Protein AF-0000000066157766 (afdb_homodimer)

Solvent-accessible surface area (backbone atoms only — not comparable to full-atom values): 12481 Å² total; per-residue (Å²): 129,54,56,47,55,48,34,45,57,60,27,49,34,56,79,65,80,84,54,98,41,53,39,57,38,30,39,50,52,38,50,75,52,57,39,38,61,85,48,36,54,54,66,49,54,31,35,52,48,48,70,70,63,59,33,31,25,51,47,87,40,21,43,84,71,57,89,52,26,21,31,34,72,56,67,40,48,35,41,35,28,33,52,51,75,74,66,47,52,69,79,60,50,30,36,56,48,77,48,74,36,24,40,32,31,30,36,45,96,56,32,49,47,40,83,72,45,76,94,129,54,56,47,55,47,32,44,57,62,28,49,35,58,81,66,79,84,54,97,42,53,40,58,38,30,39,50,51,38,50,78,50,56,39,39,62,86,47,38,55,55,66,48,56,30,34,52,48,50,70,68,62,59,32,31,24,51,46,87,41,21,43,82,71,54,89,52,26,20,31,33,72,54,66,40,49,34,40,33,28,34,52,52,76,75,67,47,50,70,79,57,52,29,35,57,47,75,46,74,37,23,39,31,30,30,37,45,93,55,32,48,47,41,82,71,44,76,94

Foldseek 3Di:
DDLLVLCCLQAEAECNDDDPAQFRSLLVSCVVSPQQPPWHDFKGKHWHDDQVQVLCQLPPQWDDDDDQKTKGPAWTWMWMWGFPDDDGHPPTGIGIDIDTFIFIFGDDPSGTRGTDGTD/DDLLVLCCLQAEAECNDDDPAQFRSLLVSCVVSPQLPPWHDFKGKHWHDDQVQVLCQLPPQWDDDDDQKTKGPAWTWMKMWGFPDDGGHPPTGIGIDIDTFIFIFGDDPSGTRGTDGTD

Nearest PDB structures (foldseek):
  2zpo-assembly1_A  TM=9.872E-01  e=5.043E-23  Chelonia mydas
  3zbv-assembly1_A-2  TM=9.388E-01  e=1.959E-15  Mus musculus
  4qfi-assembly1_A  TM=9.403E-01  e=3.211E-15  Rattus norvegicus
  2bwk-assembly1_A  TM=9.562E-01  e=5.262E-15  Mus musculus
  3zbw-assembly1_A  TM=9.450E-01  e=7.165E-15  Mus musculus

Radius of gyration: 17.25 Å; Cα contacts (8 Å, |Δi|>4): 506; chains: 2; bounding box: 32×48×42 Å

pLDDT: mean 95.76, std 5.31, range [70.31, 98.94]

Sequence (238 aa):
ETRYEKFLRQHVDYPKSSAPDSRTYCNQMMQRRGMTSPVCKFTNTFVHASAASITTVCGSGGTPASGDLRDSNASFALTTCRLQGGSQTPNCPYNADASTQRIRIACVGGLPVHYDKSIETRYEKFLRQHVDYPKSSAPDSRTYCNQMMQRRGMTSPVCKFTNTFVHASAASITTVCGSGGTPASGDLRDSNASFALTTCRLQGGSQTPNCPYNADASTQRIRIACVGGLPVHYDKSI

Organism: Chelydra serpentina (NCBI:txid8475)

Structure (mmCIF, N/CA/C/O backbone):
data_AF-0000000066157766-model_v1
#
loop_
_entity.id
_entity.type
_entity.pdbx_description
1 polymer Ribonuclease
#
loop_
_atom_site.group_PDB
_atom_site.id
_atom_site.type_symbol
_atom_site.label_atom_id
_atom_site.label_alt_id
_atom_site.label_comp_id
_atom_site.label_asym_id
_atom_site.label_entity_id
_atom_site.label_seq_id
_atom_site.pdbx_PDB_ins_code
_atom_site.Cartn_x
_atom_site.Cartn_y
_atom_site.Cartn_z
_atom_site.occupancy
_atom_site.B_iso_or_equiv
_atom_site.auth_seq_id
_atom_site.auth_comp_id
_atom_site.auth_asym_id
_atom_site.auth_atom_id
_atom_site.pdbx_PDB_model_num
ATOM 1 N N . GLU A 1 1 ? 15.586 -6.27 -13.891 1 91.81 1 GLU A N 1
ATOM 2 C CA . GLU A 1 1 ? 14.258 -6.801 -13.594 1 91.81 1 GLU A CA 1
ATOM 3 C C . GLU A 1 1 ? 13.164 -5.875 -14.117 1 91.81 1 GLU A C 1
ATOM 5 O O . GLU A 1 1 ? 13.211 -4.66 -13.906 1 91.81 1 GLU A O 1
ATOM 10 N N . THR A 1 2 ? 12.273 -6.398 -14.992 1 92.5 2 THR A N 1
ATOM 11 C CA . THR A 1 2 ? 11.125 -5.617 -15.453 1 92.5 2 THR A CA 1
ATOM 12 C C . THR A 1 2 ? 10.148 -5.371 -14.312 1 92.5 2 THR A C 1
ATOM 14 O O . THR A 1 2 ? 10.227 -6.016 -13.266 1 92.5 2 THR A O 1
ATOM 17 N N . ARG A 1 3 ? 9.242 -4.477 -14.484 1 93.19 3 ARG A N 1
ATOM 18 C CA . ARG A 1 3 ? 8.227 -4.207 -13.484 1 93.19 3 ARG A CA 1
ATOM 19 C C . ARG A 1 3 ? 7.379 -5.449 -13.211 1 93.19 3 ARG A C 1
ATOM 21 O O . ARG A 1 3 ? 6.992 -5.711 -12.07 1 93.19 3 ARG A O 1
ATOM 28 N N . TYR A 1 4 ? 7.043 -6.172 -14.305 1 96.19 4 TYR A N 1
ATOM 29 C CA . TYR A 1 4 ? 6.277 -7.402 -14.148 1 96.19 4 TYR A CA 1
ATOM 30 C C . TYR A 1 4 ? 7.047 -8.422 -13.312 1 96.19 4 TYR A C 1
ATOM 32 O O . TYR A 1 4 ? 6.488 -9.016 -12.383 1 96.19 4 TYR A O 1
ATOM 40 N N . GLU A 1 5 ? 8.305 -8.586 -13.617 1 97.25 5 GLU A N 1
ATOM 41 C CA . GLU A 1 5 ? 9.133 -9.531 -12.875 1 97.25 5 GLU A CA 1
ATOM 42 C C . GLU A 1 5 ? 9.234 -9.133 -11.406 1 97.25 5 GLU A C 1
ATOM 44 O O . GLU A 1 5 ? 9.227 -10 -10.523 1 97.25 5 GLU A O 1
ATOM 49 N N . LYS A 1 6 ? 9.367 -7.867 -11.125 1 96.06 6 LYS A N 1
ATOM 50 C CA . LYS A 1 6 ? 9.414 -7.367 -9.758 1 96.06 6 LYS A CA 1
ATOM 51 C C . LYS A 1 6 ? 8.102 -7.652 -9.023 1 96.06 6 LYS A C 1
ATOM 53 O O . LYS A 1 6 ? 8.109 -8.039 -7.855 1 96.06 6 LYS A O 1
ATOM 58 N N . PHE A 1 7 ? 7.004 -7.438 -9.75 1 98.06 7 PHE A N 1
ATOM 59 C CA . PHE A 1 7 ? 5.695 -7.762 -9.195 1 98.06 7 PHE A CA 1
ATOM 60 C C . PHE A 1 7 ? 5.637 -9.227 -8.766 1 98.06 7 PHE A C 1
ATOM 62 O O . PHE A 1 7 ? 5.215 -9.539 -7.652 1 98.06 7 PHE A O 1
ATOM 69 N N . LEU A 1 8 ? 6.059 -10.07 -9.664 1 98.81 8 LEU A N 1
ATOM 70 C CA . LEU A 1 8 ? 6.031 -11.5 -9.359 1 98.81 8 LEU A CA 1
ATOM 71 C C . LEU A 1 8 ? 6.926 -11.812 -8.164 1 98.81 8 LEU A C 1
ATOM 73 O O . LEU A 1 8 ? 6.523 -12.562 -7.262 1 98.81 8 LEU A O 1
ATOM 77 N N . ARG A 1 9 ? 8.117 -11.234 -8.133 1 98.62 9 ARG A N 1
ATOM 78 C CA . ARG A 1 9 ? 9.055 -11.5 -7.043 1 98.62 9 ARG A CA 1
ATOM 79 C C . ARG A 1 9 ? 8.484 -11.047 -5.703 1 98.62 9 ARG A C 1
ATOM 81 O O . ARG A 1 9 ? 8.602 -11.758 -4.703 1 98.62 9 ARG A O 1
ATOM 88 N N . GLN A 1 10 ? 7.828 -9.93 -5.742 1 98.69 10 GLN A N 1
ATOM 89 C CA . GLN A 1 10 ? 7.418 -9.305 -4.484 1 98.69 10 GLN A CA 1
ATOM 90 C C . GLN A 1 10 ? 6.078 -9.859 -4.008 1 98.69 10 GLN A C 1
ATOM 92 O O . GLN A 1 10 ? 5.801 -9.883 -2.809 1 98.69 10 GLN A O 1
ATOM 97 N N . HIS A 1 11 ? 5.211 -10.438 -4.973 1 98.88 11 HIS A N 1
ATOM 98 C CA . HIS A 1 11 ? 3.826 -10.562 -4.527 1 98.88 11 HIS A CA 1
ATOM 99 C C . HIS A 1 11 ? 3.281 -11.953 -4.82 1 98.88 11 HIS A C 1
ATOM 101 O O . HIS A 1 11 ? 2.174 -12.297 -4.398 1 98.88 11 HIS A O 1
ATOM 107 N N . VAL A 1 12 ? 4.066 -12.805 -5.48 1 98.94 12 VAL A N 1
ATOM 108 C CA . VAL A 1 12 ? 3.52 -14.117 -5.805 1 98.94 12 VAL A CA 1
ATOM 109 C C . VAL A 1 12 ? 4.25 -15.195 -5.008 1 98.94 12 VAL A C 1
ATOM 111 O O . VAL A 1 12 ? 5.477 -15.305 -5.078 1 98.94 12 VAL A O 1
ATOM 114 N N . ASP A 1 13 ? 3.494 -15.906 -4.277 1 98.94 13 ASP A N 1
ATOM 115 C CA . ASP A 1 13 ? 3.971 -17.125 -3.635 1 98.94 13 ASP A CA 1
ATOM 116 C C . ASP A 1 13 ? 3.008 -18.297 -3.877 1 98.94 13 ASP A C 1
ATOM 118 O O . ASP A 1 13 ? 2.057 -18.484 -3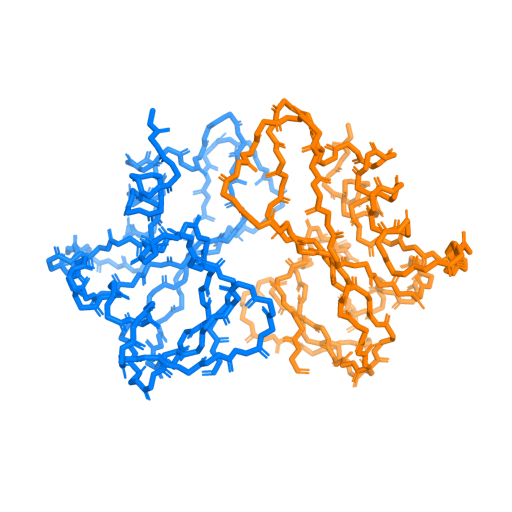.117 1 98.94 13 ASP A O 1
ATOM 122 N N . TYR A 1 14 ? 3.332 -19.031 -4.895 1 98.69 14 TYR A N 1
ATOM 123 C CA . TYR A 1 14 ? 2.449 -20.125 -5.281 1 98.69 14 TYR A CA 1
ATOM 124 C C . TYR A 1 14 ? 3.244 -21.297 -5.855 1 98.69 14 TYR A C 1
ATOM 126 O O . TYR A 1 14 ? 4.012 -21.125 -6.809 1 98.69 14 TYR A O 1
ATOM 134 N N . PRO A 1 15 ? 2.936 -22.656 -5.453 1 98.5 15 PRO A N 1
ATOM 135 C CA . PRO A 1 15 ? 2.174 -22.906 -4.227 1 98.5 15 PRO A CA 1
ATOM 136 C C . PRO A 1 15 ? 2.764 -22.203 -3.008 1 98.5 15 PRO A C 1
ATOM 138 O O . PRO A 1 15 ? 3.943 -21.828 -3.012 1 98.5 15 PRO A O 1
ATOM 141 N N . LYS A 1 16 ? 1.915 -21.906 -2.07 1 98.44 16 LYS A N 1
ATOM 142 C CA . LYS A 1 16 ? 2.352 -21.203 -0.861 1 98.44 16 LYS A CA 1
ATOM 143 C C . LYS A 1 16 ? 3.516 -21.938 -0.198 1 98.44 16 LYS A C 1
ATOM 145 O O . LYS A 1 16 ? 3.451 -23.141 0.023 1 98.44 16 LYS A O 1
ATOM 150 N N . SER A 1 17 ? 4.594 -21.203 0.141 1 98.38 17 SER A N 1
ATOM 151 C CA . SER A 1 17 ? 5.75 -21.766 0.833 1 98.38 17 SER A CA 1
ATOM 152 C C . SER A 1 17 ? 5.379 -22.25 2.229 1 98.38 17 SER A C 1
ATOM 154 O O . SER A 1 17 ? 4.59 -21.609 2.928 1 98.38 17 SER A O 1
ATOM 156 N N . SER A 1 18 ? 5.855 -23.328 2.592 1 97.31 18 SER A N 1
ATOM 157 C CA . SER A 1 18 ? 5.605 -23.906 3.912 1 97.31 18 SER A CA 1
ATOM 158 C C . SER A 1 18 ? 6.559 -23.328 4.953 1 97.31 18 SER A C 1
ATOM 160 O O . SER A 1 18 ? 7.734 -23.094 4.668 1 97.31 18 SER A O 1
ATOM 162 N N . ALA A 1 19 ? 6.055 -23.047 6.094 1 97.81 19 ALA A N 1
ATOM 163 C CA . ALA A 1 19 ? 6.824 -22.625 7.262 1 97.81 19 ALA A CA 1
ATOM 164 C C . ALA A 1 19 ? 6.137 -23.047 8.555 1 97.81 19 ALA A C 1
ATOM 166 O O . ALA A 1 19 ? 4.918 -23.234 8.586 1 97.81 19 ALA A O 1
ATOM 167 N N . PRO A 1 20 ? 6.949 -23.234 9.625 1 97.38 20 PRO A N 1
ATOM 168 C CA . PRO A 1 20 ? 6.367 -23.75 10.867 1 97.38 20 PRO A CA 1
ATOM 169 C C . PRO A 1 20 ? 5.375 -22.766 11.5 1 97.38 20 PRO A C 1
ATOM 171 O O . PRO A 1 20 ? 4.48 -23.188 12.242 1 97.38 20 PRO A O 1
ATOM 174 N N . ASP A 1 21 ? 5.496 -21.453 11.258 1 97.38 21 ASP A N 1
ATOM 175 C CA . ASP A 1 21 ? 4.598 -20.422 11.781 1 97.38 21 ASP A CA 1
ATOM 176 C C . ASP A 1 21 ? 4.625 -19.172 10.914 1 97.38 21 ASP A C 1
ATOM 178 O O . ASP A 1 21 ? 5.445 -19.047 10 1 97.38 21 ASP A O 1
ATOM 182 N N . SER A 1 22 ? 3.709 -18.281 11.25 1 96.19 22 SER A N 1
ATOM 183 C CA . SER A 1 22 ? 3.508 -17.078 10.469 1 96.19 22 SER A CA 1
ATOM 184 C C . SER A 1 22 ? 4.746 -16.188 10.492 1 96.19 22 SER A C 1
ATOM 186 O O . SER A 1 22 ? 5.102 -15.57 9.484 1 96.19 22 SER A O 1
ATOM 188 N N . ARG A 1 23 ? 5.465 -16.078 11.617 1 96.12 23 ARG A N 1
ATOM 189 C CA . ARG A 1 23 ? 6.66 -15.266 11.758 1 96.12 23 ARG A CA 1
ATOM 190 C C . ARG A 1 23 ? 7.789 -15.789 10.875 1 96.12 23 ARG A C 1
ATOM 192 O O . ARG A 1 23 ? 8.43 -15.031 10.148 1 96.12 23 ARG A O 1
ATOM 199 N N . THR A 1 24 ? 8.008 -17.125 10.969 1 97.69 24 THR A N 1
ATOM 200 C CA . THR A 1 24 ? 9.047 -17.75 10.156 1 97.69 24 THR A CA 1
ATOM 201 C C . THR A 1 24 ? 8.742 -17.578 8.672 1 97.69 24 THR A C 1
ATOM 203 O O . THR A 1 24 ? 9.641 -17.297 7.875 1 97.69 24 THR A O 1
ATOM 206 N N . TYR A 1 25 ? 7.453 -17.75 8.289 1 98.56 25 TYR A N 1
ATOM 207 C CA . TYR A 1 25 ? 7.047 -17.578 6.898 1 98.56 25 TYR A CA 1
ATOM 208 C C . TYR A 1 25 ? 7.434 -16.203 6.383 1 98.56 25 TYR A C 1
ATOM 210 O O . TYR A 1 25 ? 8.156 -16.078 5.395 1 98.56 25 TYR A O 1
ATOM 218 N N . CYS A 1 26 ? 7.02 -15.172 7.098 1 98.12 26 CYS A N 1
ATOM 219 C CA . CYS A 1 26 ? 7.227 -13.797 6.645 1 98.12 26 CYS A CA 1
ATOM 220 C C . CYS A 1 26 ? 8.711 -13.438 6.652 1 98.12 26 CYS A C 1
ATOM 222 O O . CYS A 1 26 ? 9.203 -12.812 5.715 1 98.12 26 CYS A O 1
ATOM 224 N N . ASN A 1 27 ? 9.422 -13.844 7.754 1 96.62 27 ASN A N 1
ATOM 225 C CA . ASN A 1 27 ? 10.844 -13.508 7.828 1 96.62 27 ASN A CA 1
ATOM 226 C C . ASN A 1 27 ? 11.617 -14.125 6.668 1 96.62 27 ASN A C 1
ATOM 228 O O . ASN A 1 27 ? 12.469 -13.461 6.066 1 96.62 27 ASN A O 1
ATOM 232 N N . GLN A 1 28 ? 11.266 -15.352 6.262 1 97.38 28 GLN A N 1
ATOM 233 C CA . GLN A 1 28 ? 11.938 -16.031 5.164 1 97.38 28 GLN A CA 1
ATOM 234 C C . GLN A 1 28 ? 11.547 -15.43 3.816 1 97.38 28 GLN A C 1
ATOM 236 O O . GLN A 1 28 ? 12.414 -15.133 2.988 1 97.38 28 GLN A O 1
ATOM 241 N N . MET A 1 29 ? 10.312 -15.227 3.613 1 98.5 29 MET A N 1
ATOM 242 C CA . MET A 1 29 ? 9.812 -14.75 2.324 1 98.5 29 MET A CA 1
ATOM 243 C C . MET A 1 29 ? 10.305 -13.336 2.037 1 98.5 29 MET A C 1
ATOM 245 O O . MET A 1 29 ? 10.766 -13.047 0.934 1 98.5 29 MET A O 1
ATOM 249 N N . MET A 1 30 ? 10.227 -12.43 3.061 1 97.94 30 MET A N 1
ATOM 250 C CA . MET A 1 30 ? 10.664 -11.047 2.885 1 97.94 30 MET A CA 1
ATOM 251 C C . MET A 1 30 ? 12.156 -10.984 2.582 1 97.94 30 MET A C 1
ATOM 253 O O . MET A 1 30 ? 12.594 -10.211 1.726 1 97.94 30 MET A O 1
ATOM 257 N N . GLN A 1 31 ? 12.953 -11.805 3.297 1 96.56 31 GLN A N 1
ATOM 258 C CA . GLN A 1 31 ? 14.398 -11.828 3.078 1 96.56 31 GLN A CA 1
ATOM 259 C C . GLN A 1 31 ? 14.734 -12.375 1.692 1 96.56 31 GLN A C 1
ATOM 261 O O . GLN A 1 31 ? 15.477 -11.75 0.936 1 96.56 31 GLN A O 1
ATOM 266 N N . ARG A 1 32 ? 14.109 -13.469 1.3 1 97.31 32 ARG A N 1
ATOM 267 C CA . ARG A 1 32 ? 14.406 -14.156 0.05 1 97.31 32 ARG A CA 1
ATOM 268 C C . ARG A 1 32 ? 14.023 -13.305 -1.153 1 97.31 32 ARG A C 1
ATOM 270 O O . ARG A 1 32 ? 14.633 -13.406 -2.219 1 97.31 32 ARG A O 1
ATOM 277 N N . ARG A 1 33 ? 13.094 -12.445 -0.878 1 97.75 33 ARG A N 1
ATOM 278 C CA . ARG A 1 33 ? 12.57 -11.664 -1.992 1 97.75 33 ARG A CA 1
ATOM 279 C C . ARG A 1 33 ? 13.164 -10.258 -2 1 97.75 33 ARG A C 1
ATOM 281 O O . ARG A 1 33 ? 12.727 -9.398 -2.768 1 97.75 33 ARG A O 1
ATOM 288 N N . GLY A 1 34 ? 14.031 -9.969 -1.084 1 96.19 34 GLY A N 1
ATOM 289 C CA . GLY A 1 34 ? 14.828 -8.75 -1.149 1 96.19 34 GLY A CA 1
ATOM 290 C C . GLY A 1 34 ? 14.141 -7.551 -0.534 1 96.19 34 GLY A C 1
ATOM 291 O O . GLY A 1 34 ? 14.352 -6.414 -0.966 1 96.19 34 GLY A O 1
ATOM 292 N N . MET A 1 35 ? 13.336 -7.809 0.452 1 96.31 35 MET A N 1
ATOM 293 C CA . MET A 1 35 ? 12.562 -6.695 0.989 1 96.31 35 MET A CA 1
ATOM 294 C C . MET A 1 35 ? 13.016 -6.355 2.406 1 96.31 35 MET A C 1
ATOM 296 O O . MET A 1 35 ? 12.273 -5.715 3.158 1 96.31 35 MET A O 1
ATOM 300 N N . THR A 1 36 ? 14.266 -6.766 2.854 1 95.44 36 THR A N 1
ATOM 301 C CA . THR A 1 36 ? 14.719 -6.551 4.227 1 95.44 36 THR A CA 1
ATOM 302 C C . THR A 1 36 ? 16.062 -5.824 4.246 1 95.44 36 THR A C 1
ATOM 304 O O . THR A 1 36 ? 16.688 -5.711 5.297 1 95.44 36 THR A O 1
ATOM 307 N N . SER A 1 37 ? 16.578 -5.461 3.041 1 91.19 37 SER A N 1
ATOM 308 C CA . SER A 1 37 ? 17.859 -4.758 2.939 1 91.19 37 SER A CA 1
ATOM 309 C C . SER A 1 37 ? 17.844 -3.76 1.785 1 91.19 37 SER A C 1
ATOM 311 O O . SER A 1 37 ? 17.312 -4.055 0.711 1 91.19 37 SER A O 1
ATOM 313 N N . PRO A 1 38 ? 18.422 -2.59 2.008 1 89.38 38 PRO A N 1
ATOM 314 C CA . PRO A 1 38 ? 19.078 -2.107 3.223 1 89.38 38 PRO A CA 1
ATOM 315 C C . PRO A 1 38 ? 18.094 -1.658 4.297 1 89.38 38 PRO A C 1
ATOM 317 O O . PRO A 1 38 ? 18.469 -1.443 5.445 1 89.38 38 PRO A O 1
ATOM 320 N N . VAL A 1 39 ? 16.812 -1.537 3.92 1 89.25 39 VAL A N 1
ATOM 321 C CA . VAL A 1 39 ? 15.75 -1.103 4.824 1 89.25 39 VAL A CA 1
ATOM 322 C C . VAL A 1 39 ? 14.633 -2.139 4.84 1 89.25 39 VAL A C 1
ATOM 324 O O . VAL A 1 39 ? 14.32 -2.742 3.812 1 89.25 39 VAL A O 1
ATOM 327 N N . CYS A 1 40 ? 14.016 -2.402 6.012 1 94.06 40 CYS A N 1
ATOM 328 C CA . CYS A 1 40 ? 12.891 -3.32 6.137 1 94.06 40 CYS A CA 1
ATOM 329 C C . CYS A 1 40 ? 11.633 -2.729 5.508 1 94.06 40 CYS A C 1
ATOM 331 O O . CYS A 1 40 ? 11.164 -1.665 5.922 1 94.06 40 CYS A O 1
ATOM 333 N N . LYS A 1 41 ? 11.188 -3.395 4.453 1 93.81 41 LYS A N 1
ATOM 334 C CA . LYS A 1 41 ? 9.883 -2.982 3.928 1 93.81 41 LYS A CA 1
ATOM 335 C C . LYS A 1 41 ? 8.781 -3.191 4.965 1 93.81 41 LYS A C 1
ATOM 337 O O . LYS A 1 41 ? 8.703 -4.25 5.586 1 93.81 41 LYS A O 1
ATOM 342 N N . PHE A 1 42 ? 7.918 -2.248 5.18 1 93.38 42 PHE A N 1
ATOM 343 C CA . PHE A 1 42 ? 6.98 -2.266 6.301 1 93.38 42 PHE A CA 1
ATOM 344 C C . PHE A 1 42 ? 5.914 -3.334 6.094 1 93.38 42 PHE A C 1
ATOM 346 O O . PHE A 1 42 ? 5.633 -4.117 7.004 1 93.38 42 PHE A O 1
ATOM 353 N N . THR A 1 43 ? 5.344 -3.33 4.895 1 95.19 43 THR A N 1
ATOM 354 C CA . THR A 1 43 ? 4.258 -4.262 4.613 1 95.19 43 THR A CA 1
ATOM 355 C C . THR A 1 43 ? 4.383 -4.832 3.205 1 95.19 43 THR A C 1
ATOM 357 O O . THR A 1 43 ? 4.75 -4.117 2.271 1 95.19 43 THR A O 1
ATOM 360 N N . ASN A 1 44 ? 4.184 -6.062 3.061 1 97.81 44 ASN A N 1
ATOM 361 C CA . ASN A 1 44 ? 4.098 -6.703 1.752 1 97.81 44 ASN A CA 1
ATOM 362 C C . ASN A 1 44 ? 3.062 -7.824 1.741 1 97.81 44 ASN A C 1
ATOM 364 O O . ASN A 1 44 ? 2.984 -8.609 2.684 1 97.81 44 ASN A O 1
ATOM 368 N N . THR A 1 45 ? 2.238 -7.867 0.704 1 98.75 45 THR A N 1
ATOM 369 C CA . THR A 1 45 ? 1.215 -8.898 0.562 1 98.75 45 THR A CA 1
ATOM 370 C C . THR A 1 45 ? 1.646 -9.953 -0.454 1 98.75 45 THR A C 1
ATOM 372 O O . THR A 1 45 ? 2.078 -9.617 -1.559 1 98.75 45 THR A O 1
ATOM 375 N N . PHE A 1 46 ? 1.607 -11.164 -0.081 1 98.94 46 PHE A N 1
ATOM 376 C CA . PHE A 1 46 ? 1.817 -12.297 -0.977 1 98.94 46 PHE A CA 1
ATOM 377 C C . PHE A 1 46 ? 0.487 -12.906 -1.397 1 98.94 46 PHE A C 1
ATOM 379 O O . PHE A 1 46 ? -0.368 -13.188 -0.555 1 98.94 46 PHE A O 1
ATOM 386 N N . VAL A 1 47 ? 0.329 -13.07 -2.662 1 98.94 47 VAL A N 1
ATOM 387 C CA . VAL A 1 47 ? -0.845 -13.711 -3.248 1 98.94 47 VAL A CA 1
ATOM 388 C C . VAL A 1 47 ? -0.547 -15.18 -3.531 1 98.94 47 VAL A C 1
ATOM 390 O O . VAL A 1 47 ? 0.471 -15.508 -4.148 1 98.94 47 VAL A O 1
ATOM 393 N N . HIS A 1 48 ? -1.469 -16.016 -3.021 1 98.94 48 HIS A N 1
ATOM 394 C CA . HIS A 1 48 ? -1.25 -17.453 -3.193 1 98.94 48 HIS A CA 1
ATOM 395 C C . HIS A 1 48 ? -2.066 -17.984 -4.359 1 98.94 48 HIS A C 1
ATOM 397 O O . HIS A 1 48 ? -2.936 -18.844 -4.172 1 98.94 48 HIS A O 1
ATOM 403 N N . ALA A 1 49 ? -1.755 -17.578 -5.555 1 98.94 49 ALA A N 1
ATOM 404 C CA . ALA A 1 49 ? -2.279 -18.016 -6.844 1 98.94 49 ALA A CA 1
ATOM 405 C C . ALA A 1 49 ? -1.203 -17.969 -7.922 1 98.94 49 ALA A C 1
ATOM 407 O O . ALA A 1 49 ? -0.192 -17.281 -7.766 1 98.94 49 ALA A O 1
ATOM 408 N N . SER A 1 50 ? -1.39 -18.656 -8.977 1 98.88 50 SER A N 1
ATOM 409 C CA . SER A 1 50 ? -0.396 -18.672 -10.047 1 98.88 50 SER A CA 1
ATOM 410 C C . SER A 1 50 ? -0.271 -17.297 -10.703 1 98.88 50 SER A C 1
ATOM 412 O O . SER A 1 50 ? -1.238 -16.531 -10.75 1 98.88 50 SER A O 1
ATOM 414 N N . ALA A 1 51 ? 0.9 -17.094 -11.227 1 98.81 51 ALA A N 1
ATOM 415 C CA . ALA A 1 51 ? 1.121 -15.852 -11.977 1 98.81 51 ALA A CA 1
ATOM 416 C C . ALA A 1 51 ? 0.094 -15.695 -13.094 1 98.81 51 ALA A C 1
ATOM 418 O O . ALA A 1 51 ? -0.399 -14.594 -13.336 1 98.81 51 ALA A O 1
ATOM 419 N N . ALA A 1 52 ? -0.223 -16.75 -13.711 1 98.62 52 ALA A N 1
ATOM 420 C CA . ALA A 1 52 ? -1.203 -16.75 -14.789 1 98.62 52 ALA A CA 1
ATOM 421 C C . ALA A 1 52 ? -2.576 -16.312 -14.281 1 98.62 52 ALA A C 1
ATOM 423 O O . ALA A 1 52 ? -3.244 -15.484 -14.906 1 98.62 52 ALA A O 1
ATOM 424 N N . SER A 1 53 ? -2.973 -16.859 -13.172 1 98.81 53 SER A N 1
ATOM 425 C CA . SER A 1 53 ? -4.258 -16.516 -12.578 1 98.81 53 SER A CA 1
ATOM 426 C C . SER A 1 53 ? -4.312 -15.047 -12.18 1 98.81 53 SER A C 1
ATOM 428 O O . SER A 1 53 ? -5.301 -14.359 -12.445 1 98.81 53 SER A O 1
ATOM 430 N N . ILE A 1 54 ? -3.281 -14.57 -11.633 1 98.94 54 ILE A N 1
ATOM 431 C CA . ILE A 1 54 ? -3.23 -13.18 -11.195 1 98.94 54 ILE A CA 1
ATOM 432 C C . ILE A 1 54 ? -3.26 -12.258 -12.414 1 98.94 54 ILE A C 1
ATOM 434 O O . ILE A 1 54 ? -3.906 -11.211 -12.391 1 98.94 54 ILE A O 1
ATOM 438 N N . THR A 1 55 ? -2.604 -12.711 -13.484 1 98.81 55 THR A N 1
ATOM 439 C CA . THR A 1 55 ? -2.521 -11.898 -14.695 1 98.81 55 THR A CA 1
ATOM 440 C C . THR A 1 55 ? -3.9 -11.734 -15.328 1 98.81 55 THR A C 1
ATOM 442 O O . THR A 1 55 ? -4.164 -10.734 -16 1 98.81 55 THR A O 1
ATOM 445 N N . THR A 1 56 ? -4.836 -12.664 -15.07 1 98.81 56 THR A N 1
ATOM 446 C CA . THR A 1 56 ? -6.172 -12.539 -15.633 1 98.81 56 THR A CA 1
ATOM 447 C C . THR A 1 56 ? -6.887 -11.312 -15.078 1 98.81 56 THR A C 1
ATOM 449 O O . THR A 1 56 ? -7.844 -10.82 -15.68 1 98.81 56 THR A O 1
ATOM 452 N N . VAL A 1 57 ? -6.465 -10.789 -13.906 1 98.88 57 VAL A N 1
ATOM 453 C CA . VAL A 1 57 ? -7.051 -9.586 -13.328 1 98.88 57 VAL A CA 1
ATOM 454 C C . VAL A 1 57 ? -6.875 -8.406 -14.289 1 98.88 57 VAL A C 1
ATOM 456 O O . VAL A 1 57 ? -7.703 -7.496 -14.32 1 98.88 57 VAL A O 1
ATOM 459 N N . CYS A 1 58 ? -5.832 -8.461 -15.141 1 98.62 58 CYS A N 1
ATOM 460 C CA . CYS A 1 58 ? -5.543 -7.41 -16.109 1 98.62 58 CYS A CA 1
ATOM 461 C C . CYS A 1 58 ? -6.398 -7.57 -17.359 1 98.62 58 CYS A C 1
ATOM 463 O O . CYS A 1 58 ? -6.391 -6.707 -18.234 1 98.62 58 CYS A O 1
ATOM 465 N N . GLY A 1 59 ? -7.156 -8.625 -17.453 1 98.19 59 GLY A N 1
ATOM 4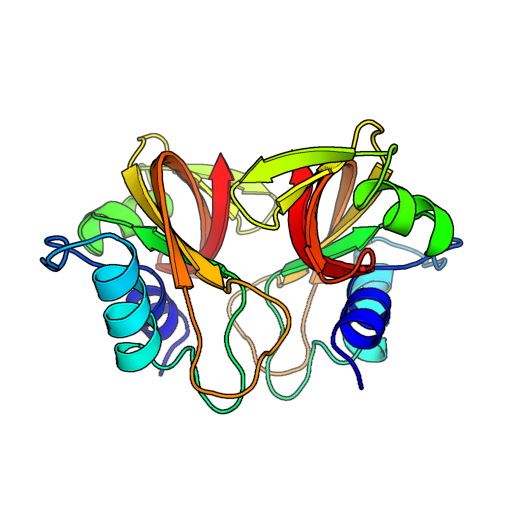66 C CA . GLY A 1 59 ? -8.125 -8.883 -18.5 1 98.19 59 GLY A CA 1
ATOM 467 C C . GLY A 1 59 ? -9.516 -9.164 -17.984 1 98.19 59 GLY A C 1
ATOM 468 O O . GLY A 1 59 ? -10.078 -8.367 -17.219 1 98.19 59 GLY A O 1
ATOM 469 N N . SER A 1 60 ? -9.992 -10.25 -18.297 1 98.38 60 SER A N 1
ATOM 470 C CA . SER A 1 60 ? -11.383 -10.586 -18.016 1 98.38 60 SER A CA 1
ATOM 471 C C . SER A 1 60 ? -11.562 -10.977 -16.547 1 98.38 60 SER A C 1
ATOM 473 O O . SER A 1 60 ? -12.68 -11 -16.031 1 98.38 60 SER A O 1
ATOM 475 N N . GLY A 1 61 ? -10.492 -11.289 -15.906 1 98.69 61 GLY A N 1
ATOM 476 C CA . GLY A 1 61 ? -10.562 -11.656 -14.5 1 98.69 61 GLY A CA 1
ATOM 477 C C . GLY A 1 61 ? -10.656 -10.461 -13.578 1 98.69 61 GLY A C 1
ATOM 478 O O . GLY A 1 61 ? -10.711 -10.617 -12.352 1 98.69 61 GLY A O 1
ATOM 479 N N . GLY A 1 62 ? -10.672 -9.32 -14.141 1 98.81 62 GLY A N 1
ATOM 480 C CA . GLY A 1 62 ? -10.789 -8.094 -13.367 1 98.81 62 GLY A CA 1
ATOM 481 C C . GLY A 1 62 ? -11.695 -7.062 -14.016 1 98.81 62 GLY A C 1
ATOM 482 O O . GLY A 1 62 ? -12.141 -7.246 -15.148 1 98.81 62 GLY A O 1
ATOM 483 N N . THR A 1 63 ? -11.992 -6.059 -13.242 1 98.56 63 THR A N 1
ATOM 484 C CA . THR A 1 63 ? -12.781 -4.918 -13.703 1 98.56 63 THR A CA 1
ATOM 485 C C . THR A 1 63 ? -12.016 -3.613 -13.484 1 98.56 63 THR A C 1
ATOM 487 O O . THR A 1 63 ? -11.32 -3.457 -12.484 1 98.56 63 THR A O 1
ATOM 490 N N . PRO A 1 64 ? -12.117 -2.662 -14.43 1 96.81 64 PRO A N 1
ATOM 491 C CA . PRO A 1 64 ? -11.422 -1.386 -14.25 1 96.81 64 PRO A CA 1
ATOM 492 C C . PRO A 1 64 ? -11.828 -0.668 -12.969 1 96.81 64 PRO A C 1
ATOM 494 O O . PRO A 1 64 ? -13.008 -0.68 -12.594 1 96.81 64 PRO A O 1
ATOM 497 N N . ALA A 1 65 ? -10.93 -0.106 -12.188 1 94.56 65 ALA A N 1
ATOM 498 C CA . ALA A 1 65 ? -11.203 0.688 -11 1 94.56 65 ALA A CA 1
ATOM 499 C C . ALA A 1 65 ? -10.906 2.166 -11.242 1 94.56 65 ALA A C 1
ATOM 501 O O . ALA A 1 65 ? -11.82 2.99 -11.289 1 94.56 65 ALA A O 1
ATOM 502 N N . SER A 1 66 ? -9.641 2.553 -11.391 1 89.94 66 SER A N 1
ATOM 503 C CA . SER A 1 66 ? -9.18 3.902 -11.703 1 89.94 66 SER A CA 1
ATOM 504 C C . SER A 1 66 ? -7.848 3.875 -12.438 1 89.94 66 SER A C 1
ATOM 506 O O . SER A 1 66 ? -6.914 3.189 -12.023 1 89.94 66 SER A O 1
ATOM 508 N N . GLY A 1 67 ? -7.875 4.539 -13.562 1 89.81 67 GLY A N 1
ATOM 509 C CA . GLY A 1 67 ? -6.641 4.516 -14.328 1 89.81 67 GLY A CA 1
ATOM 510 C C . GLY A 1 67 ? -6.223 3.117 -14.742 1 89.81 67 GLY A C 1
ATOM 511 O O . GLY A 1 67 ? -7.012 2.367 -15.312 1 89.81 67 GLY A O 1
ATOM 512 N N . ASP A 1 68 ? -5.004 2.787 -14.297 1 93.56 68 ASP A N 1
ATOM 513 C CA . ASP A 1 68 ? -4.445 1.483 -14.648 1 93.56 68 ASP A CA 1
ATOM 514 C C . ASP A 1 68 ? -4.82 0.431 -13.609 1 93.56 68 ASP A C 1
ATOM 516 O O . ASP A 1 68 ? -4.383 -0.718 -13.688 1 93.56 68 ASP A O 1
ATOM 520 N N . LEU A 1 69 ? -5.645 0.818 -12.711 1 96.81 69 LEU A N 1
ATOM 521 C CA . LEU A 1 69 ? -5.977 -0.098 -11.625 1 96.81 69 LEU A CA 1
ATOM 522 C C . LEU A 1 69 ? -7.145 -0.998 -12.016 1 96.81 69 LEU A C 1
ATOM 524 O O . LEU A 1 69 ? -8.078 -0.553 -12.688 1 96.81 69 LEU A O 1
ATOM 528 N N . ARG A 1 70 ? -7.008 -2.209 -11.625 1 98.12 70 ARG A N 1
ATOM 529 C CA . ARG A 1 70 ? -8.047 -3.211 -11.828 1 98.12 70 ARG A CA 1
ATOM 530 C C . ARG A 1 70 ? -8.344 -3.963 -10.531 1 98.12 70 ARG A C 1
ATOM 532 O O . ARG A 1 70 ? -7.422 -4.273 -9.773 1 98.12 70 ARG A O 1
ATOM 539 N N . ASP A 1 71 ? -9.625 -4.203 -10.305 1 98.75 71 ASP A N 1
ATOM 540 C CA . ASP A 1 71 ? -10.07 -5.035 -9.188 1 98.75 71 ASP A CA 1
ATOM 541 C C . ASP A 1 71 ? -10.297 -6.477 -9.641 1 98.75 71 ASP A C 1
ATOM 543 O O . ASP A 1 71 ? -10.945 -6.727 -10.656 1 98.75 71 ASP A O 1
ATOM 547 N N . SER A 1 72 ? -9.734 -7.371 -8.867 1 98.94 72 SER A N 1
ATOM 548 C CA . SER A 1 72 ? -10.016 -8.758 -9.227 1 98.94 72 SER A CA 1
ATOM 549 C C . SER A 1 72 ? -11.492 -9.094 -9.047 1 98.94 72 SER A C 1
ATOM 551 O O . SER A 1 72 ? -12.133 -8.602 -8.117 1 98.94 72 SER A O 1
ATOM 553 N N . ASN A 1 73 ? -11.984 -9.922 -9.898 1 98.88 73 ASN A N 1
ATOM 554 C CA . ASN A 1 73 ? -13.336 -10.445 -9.695 1 98.88 73 ASN A CA 1
ATOM 555 C C . ASN A 1 73 ? -13.375 -11.477 -8.57 1 98.88 73 ASN A C 1
ATOM 557 O O . ASN A 1 73 ? -14.289 -11.469 -7.75 1 98.88 73 ASN A O 1
ATOM 561 N N . ALA A 1 74 ? -12.359 -12.266 -8.57 1 98.69 74 ALA A N 1
ATOM 562 C CA . ALA A 1 74 ? -12.266 -13.344 -7.582 1 98.69 74 ALA A CA 1
ATOM 563 C C . ALA A 1 74 ? -11.438 -12.914 -6.375 1 98.69 74 ALA A C 1
ATOM 565 O O . ALA A 1 74 ? -10.641 -11.977 -6.469 1 98.69 74 ALA A O 1
ATOM 566 N N . SER A 1 75 ? -11.75 -13.594 -5.242 1 98.88 75 SER A N 1
ATOM 567 C CA . SER A 1 75 ? -10.898 -13.438 -4.07 1 98.88 75 SER A CA 1
ATOM 568 C C . SER A 1 75 ? -9.688 -14.367 -4.141 1 98.88 75 SER A C 1
ATOM 570 O O . SER A 1 75 ? -9.742 -15.422 -4.781 1 98.88 75 SER A O 1
ATOM 572 N N . PHE A 1 76 ? -8.633 -13.93 -3.502 1 98.94 76 PHE A N 1
ATOM 573 C CA . PHE A 1 76 ? -7.402 -14.703 -3.412 1 98.94 76 PHE A CA 1
ATOM 574 C C . PHE A 1 76 ? -7.016 -14.938 -1.956 1 98.94 76 PHE A C 1
ATOM 576 O O . PHE A 1 76 ? -7.332 -14.125 -1.085 1 98.94 76 PHE A O 1
ATOM 583 N N . ALA A 1 77 ? -6.418 -16.094 -1.7 1 98.88 77 ALA A N 1
ATOM 584 C CA . ALA A 1 77 ? -5.738 -16.266 -0.42 1 98.88 77 ALA A CA 1
ATOM 585 C C . ALA A 1 77 ? -4.516 -15.359 -0.323 1 98.88 77 ALA A C 1
ATOM 587 O O . ALA A 1 77 ? -3.66 -15.367 -1.213 1 98.88 77 ALA A O 1
ATOM 588 N N . LEU A 1 78 ? -4.445 -14.57 0.757 1 98.88 78 LEU A N 1
ATOM 589 C CA . LEU A 1 78 ? -3.391 -13.578 0.929 1 98.88 78 LEU A CA 1
ATOM 590 C C . LEU A 1 78 ? -2.662 -13.781 2.252 1 98.88 78 LEU A C 1
ATOM 592 O O . LEU A 1 78 ? -3.271 -14.18 3.246 1 98.88 78 LEU A O 1
ATOM 596 N N . THR A 1 79 ? -1.4 -13.602 2.26 1 98.69 79 THR A N 1
ATOM 597 C CA . THR A 1 79 ? -0.632 -13.391 3.482 1 98.69 79 THR A CA 1
ATOM 598 C C . THR A 1 79 ? 0.02 -12.008 3.475 1 98.69 79 THR A C 1
ATOM 600 O O . THR A 1 79 ? 0.841 -11.711 2.605 1 98.69 79 THR A O 1
ATOM 603 N N . THR A 1 80 ? -0.349 -11.195 4.363 1 98.19 80 THR A N 1
ATOM 604 C CA . THR A 1 80 ? 0.292 -9.891 4.496 1 98.19 80 THR A CA 1
ATOM 605 C C . THR A 1 80 ? 1.32 -9.906 5.621 1 98.19 80 THR A C 1
ATOM 607 O O . THR A 1 80 ? 0.982 -10.195 6.773 1 98.19 80 THR A O 1
ATOM 610 N N . CYS A 1 81 ? 2.574 -9.688 5.254 1 97.69 81 CYS A N 1
ATOM 611 C CA . CYS A 1 81 ? 3.664 -9.578 6.219 1 97.69 81 CYS A CA 1
ATOM 612 C C . CYS A 1 81 ? 3.854 -8.141 6.672 1 97.69 81 CYS A C 1
ATOM 614 O O . CYS A 1 81 ? 3.969 -7.23 5.848 1 97.69 81 CYS A O 1
ATOM 616 N N . ARG A 1 82 ? 3.938 -7.961 8 1 95.69 82 ARG A N 1
ATOM 617 C CA . ARG A 1 82 ? 4.047 -6.621 8.57 1 95.69 82 ARG A CA 1
ATOM 618 C C . ARG A 1 82 ? 5.203 -6.539 9.555 1 95.69 82 ARG A C 1
ATOM 620 O O . ARG A 1 82 ? 5.344 -7.395 10.43 1 95.69 82 ARG A O 1
ATOM 627 N N . LEU A 1 83 ? 6.008 -5.57 9.297 1 94.81 83 LEU A N 1
ATOM 628 C CA . LEU A 1 83 ? 7.117 -5.316 10.211 1 94.81 83 LEU A CA 1
ATOM 629 C C . LEU A 1 83 ? 6.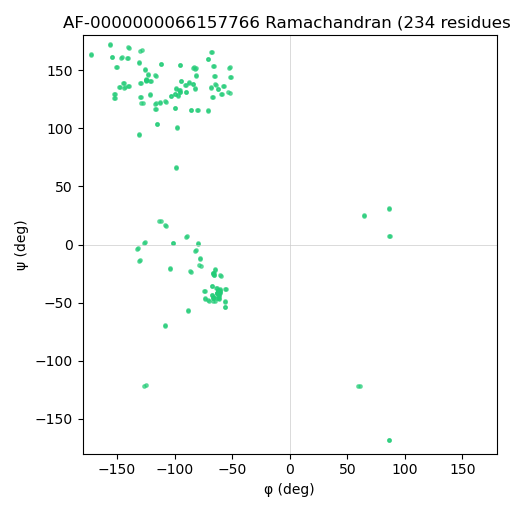609 -5.02 11.617 1 94.81 83 LEU A C 1
ATOM 631 O O . LEU A 1 83 ? 5.648 -4.266 11.789 1 94.81 83 LEU A O 1
ATOM 635 N N . GLN A 1 84 ? 7.164 -5.711 12.57 1 91.31 84 GLN A N 1
ATOM 636 C CA . GLN A 1 84 ? 6.812 -5.484 13.969 1 91.31 84 GLN A CA 1
ATOM 637 C C . GLN A 1 84 ? 7.805 -4.535 14.641 1 91.31 84 GLN A C 1
ATOM 639 O O . GLN A 1 84 ? 9.008 -4.629 14.406 1 91.31 84 GLN A O 1
ATOM 644 N N . GLY A 1 85 ? 7.273 -3.613 15.305 1 84.19 85 GLY A N 1
ATOM 645 C CA . GLY A 1 85 ? 8.141 -2.734 16.062 1 84.19 85 GLY A CA 1
ATOM 646 C C . GLY A 1 85 ? 8.672 -1.569 15.258 1 84.19 85 GLY A C 1
ATOM 647 O O . GLY A 1 85 ? 8.18 -1.29 14.164 1 84.19 85 GLY A O 1
ATOM 648 N N . GLY A 1 86 ? 9.688 -0.823 15.781 1 70.31 86 GLY A N 1
ATOM 649 C CA . GLY A 1 86 ? 10.039 0.477 15.234 1 70.31 86 GLY A CA 1
ATOM 650 C C . GLY A 1 86 ? 11.305 0.445 14.391 1 70.31 86 GLY A C 1
ATOM 651 O O . GLY A 1 86 ? 11.57 1.38 13.641 1 70.31 86 GLY A O 1
ATOM 652 N N . SER A 1 87 ? 12.047 -0.539 14.648 1 71.06 87 SER A N 1
ATOM 653 C CA . SER A 1 87 ? 13.32 -0.472 13.938 1 71.06 87 SER A CA 1
ATOM 654 C C . SER A 1 87 ? 13.188 -0.998 12.516 1 71.06 87 SER A C 1
ATOM 656 O O . SER A 1 87 ? 12.484 -1.978 12.273 1 71.06 87 SER A O 1
ATOM 658 N N . GLN A 1 88 ? 13.789 -0.221 11.555 1 74.19 88 GLN A N 1
ATOM 659 C CA . GLN A 1 88 ? 13.805 -0.688 10.172 1 74.19 88 GLN A CA 1
ATOM 660 C C . GLN A 1 88 ? 15.211 -1.13 9.766 1 74.19 88 GLN A C 1
ATOM 662 O O . GLN A 1 88 ? 15.555 -1.088 8.578 1 74.19 88 GLN A O 1
ATOM 667 N N . THR A 1 89 ? 16.047 -1.348 10.773 1 77.12 89 THR A N 1
ATOM 668 C CA . THR A 1 89 ? 17.375 -1.906 10.523 1 77.12 89 THR A CA 1
ATOM 669 C C . THR A 1 89 ? 17.375 -3.408 10.797 1 77.12 89 THR A C 1
ATOM 671 O O . THR A 1 89 ? 16.797 -3.869 11.781 1 77.12 89 THR A O 1
ATOM 674 N N . PRO A 1 90 ? 17.984 -4.102 9.852 1 77.69 90 PRO A N 1
ATOM 675 C CA . PRO A 1 90 ? 18.016 -5.547 10.078 1 77.69 90 PRO A CA 1
ATOM 676 C C . PRO A 1 90 ? 18.562 -5.914 11.461 1 77.69 90 PRO A C 1
ATOM 678 O O . PRO A 1 90 ? 19.406 -5.199 12.016 1 77.69 90 PRO A O 1
ATOM 681 N N . ASN A 1 91 ? 17.938 -7.031 12.023 1 85.06 91 ASN A N 1
ATOM 682 C CA . ASN A 1 91 ? 17 -8.008 11.492 1 85.06 91 ASN A CA 1
ATOM 683 C C . ASN A 1 91 ? 15.57 -7.48 11.516 1 85.06 91 ASN A C 1
ATOM 685 O O . ASN A 1 91 ? 15.211 -6.691 12.391 1 85.06 91 ASN A O 1
ATOM 689 N N . CYS A 1 92 ? 14.719 -7.836 10.531 1 91.69 92 CYS A N 1
ATOM 690 C CA . CYS A 1 92 ? 13.352 -7.363 10.312 1 91.69 92 CYS A CA 1
ATOM 691 C C . CYS A 1 92 ? 12.344 -8.352 10.867 1 91.69 92 CYS A C 1
ATOM 693 O O . CYS A 1 92 ? 12.094 -9.398 10.266 1 91.69 92 CYS A O 1
ATOM 695 N N . PRO A 1 93 ? 11.781 -8.07 12.062 1 93.31 93 PRO A N 1
ATOM 696 C CA . PRO A 1 93 ? 10.766 -8.977 12.602 1 93.31 93 PRO A CA 1
ATOM 697 C C . PRO A 1 93 ? 9.391 -8.75 11.984 1 93.31 93 PRO A C 1
ATOM 699 O O . PRO A 1 93 ? 8.805 -7.676 12.156 1 93.31 93 PRO A O 1
ATOM 702 N N . TYR A 1 94 ? 8.938 -9.766 11.281 1 95.5 94 TYR A N 1
ATOM 703 C CA . TYR A 1 94 ? 7.617 -9.68 10.672 1 95.5 94 TYR A CA 1
ATOM 704 C C . TYR A 1 94 ? 6.645 -10.641 11.336 1 95.5 94 TYR A C 1
ATOM 706 O O . TYR A 1 94 ? 7.059 -11.617 11.961 1 95.5 94 TYR A O 1
ATOM 714 N N . ASN A 1 95 ? 5.391 -10.305 11.234 1 95.31 95 ASN A N 1
ATOM 715 C CA . ASN A 1 95 ? 4.285 -11.227 11.469 1 95.31 95 ASN A CA 1
ATOM 716 C C . ASN A 1 95 ? 3.277 -11.203 10.328 1 95.31 95 ASN A C 1
ATOM 718 O O . ASN A 1 95 ? 3.402 -10.391 9.406 1 95.31 95 ASN A O 1
ATOM 722 N N . ALA A 1 96 ? 2.4 -12.188 10.305 1 96.31 96 ALA A N 1
ATOM 723 C CA . ALA A 1 96 ? 1.522 -12.352 9.148 1 96.31 96 ALA A CA 1
ATOM 724 C C . ALA A 1 96 ? 0.06 -12.156 9.539 1 96.31 96 ALA A C 1
ATOM 726 O O . ALA A 1 96 ? -0.326 -12.43 10.68 1 96.31 96 ALA A O 1
ATOM 727 N N . ASP A 1 97 ? -0.657 -11.594 8.609 1 95.62 97 ASP A N 1
ATOM 728 C CA . ASP A 1 97 ? -2.113 -11.695 8.578 1 95.62 97 ASP A CA 1
ATOM 729 C C . ASP A 1 97 ? -2.584 -12.445 7.336 1 95.62 97 ASP A C 1
ATOM 731 O O . ASP A 1 97 ? -2.244 -12.07 6.211 1 95.62 97 ASP A O 1
ATOM 735 N N . ALA A 1 98 ? -3.316 -13.547 7.648 1 97.19 98 ALA A N 1
ATOM 736 C CA . ALA A 1 98 ? -3.885 -14.297 6.531 1 97.19 98 ALA A CA 1
ATOM 737 C C . ALA A 1 98 ? -5.316 -13.852 6.242 1 97.19 98 ALA A C 1
ATOM 739 O O . ALA A 1 98 ? -6.082 -13.562 7.168 1 97.19 98 ALA A O 1
ATOM 740 N N . SER A 1 99 ? -5.656 -13.766 4.973 1 97.75 99 SER A N 1
ATOM 741 C CA . SER A 1 99 ? -7.02 -13.414 4.59 1 97.75 99 SER A CA 1
ATOM 742 C C . SER A 1 99 ? -7.363 -13.961 3.207 1 97.75 99 SER A C 1
ATOM 744 O O . SER A 1 99 ? -6.488 -14.461 2.496 1 97.75 99 SER A O 1
ATOM 746 N N . THR A 1 100 ? -8.656 -14.031 2.932 1 98.75 100 THR A N 1
ATOM 747 C CA . THR A 1 100 ? -9.18 -14.273 1.593 1 98.75 100 THR A CA 1
ATOM 748 C C . THR A 1 100 ? -9.961 -13.062 1.094 1 98.75 100 THR A C 1
ATOM 750 O O . THR A 1 100 ? -11.047 -12.766 1.603 1 98.75 100 THR A O 1
ATOM 753 N N . GLN A 1 101 ? -9.375 -12.266 0.19 1 98.62 101 GLN A N 1
ATOM 754 C CA . GLN A 1 101 ? -9.953 -11.016 -0.277 1 98.62 101 GLN A CA 1
ATOM 755 C C . GLN A 1 101 ? -9.719 -10.82 -1.773 1 98.62 101 GLN A C 1
ATOM 757 O O . GLN A 1 101 ? -8.883 -11.508 -2.369 1 98.62 101 GLN A O 1
ATOM 762 N N . ARG A 1 102 ? -10.523 -9.938 -2.385 1 98.81 102 ARG A N 1
ATOM 763 C CA . ARG A 1 102 ? -10.188 -9.43 -3.709 1 98.81 102 ARG A CA 1
ATOM 764 C C . ARG A 1 102 ? -8.992 -8.484 -3.641 1 98.81 102 ARG A C 1
ATOM 766 O O . ARG A 1 102 ? -8.609 -8.031 -2.559 1 98.81 102 ARG A O 1
ATOM 773 N N . ILE A 1 103 ? -8.344 -8.289 -4.762 1 98.88 103 ILE A N 1
ATOM 774 C CA . ILE A 1 103 ? -7.164 -7.43 -4.797 1 98.88 103 ILE A CA 1
ATOM 775 C C . ILE A 1 103 ? -7.348 -6.352 -5.863 1 98.88 103 ILE A C 1
ATOM 777 O O . ILE A 1 103 ? -8.109 -6.531 -6.816 1 98.88 103 ILE A O 1
AT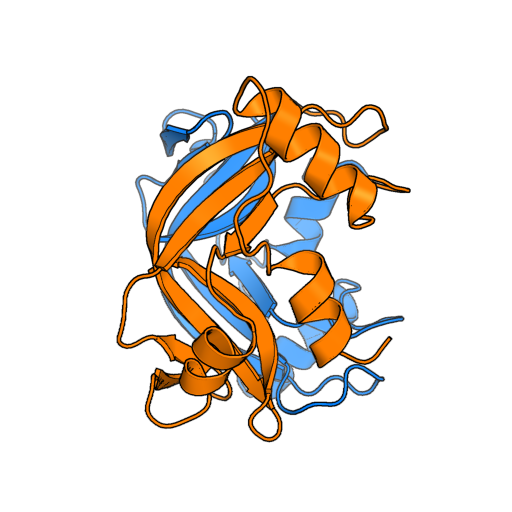OM 781 N N . ARG A 1 104 ? -6.762 -5.215 -5.68 1 98.44 104 ARG A N 1
ATOM 782 C CA . ARG A 1 104 ? -6.582 -4.16 -6.672 1 98.44 104 ARG A CA 1
ATOM 783 C C . ARG A 1 104 ? -5.129 -4.074 -7.125 1 98.44 104 ARG A C 1
ATOM 785 O O . ARG A 1 104 ? -4.223 -3.967 -6.293 1 98.44 104 ARG A O 1
ATOM 792 N N . ILE A 1 105 ? -4.84 -4.207 -8.414 1 98.62 105 ILE A N 1
ATOM 793 C CA . ILE A 1 105 ? -3.486 -4.133 -8.953 1 98.62 105 ILE A CA 1
ATOM 794 C C . ILE A 1 105 ? -3.451 -3.174 -10.141 1 98.62 105 ILE A C 1
ATOM 796 O O . ILE A 1 105 ? -4.488 -2.885 -10.742 1 98.62 105 ILE A O 1
ATOM 800 N N . ALA A 1 106 ? -2.301 -2.641 -10.422 1 97.06 106 ALA A N 1
ATOM 801 C CA . ALA A 1 106 ? -2.105 -1.866 -11.648 1 97.06 106 ALA A CA 1
ATOM 802 C C . ALA A 1 106 ? -1.65 -2.762 -12.797 1 97.06 106 ALA A C 1
ATOM 804 O O . ALA A 1 106 ? -0.824 -3.656 -12.602 1 97.06 106 ALA A O 1
ATOM 805 N N . CYS A 1 107 ? -2.215 -2.529 -13.93 1 97.12 107 CYS A N 1
ATOM 8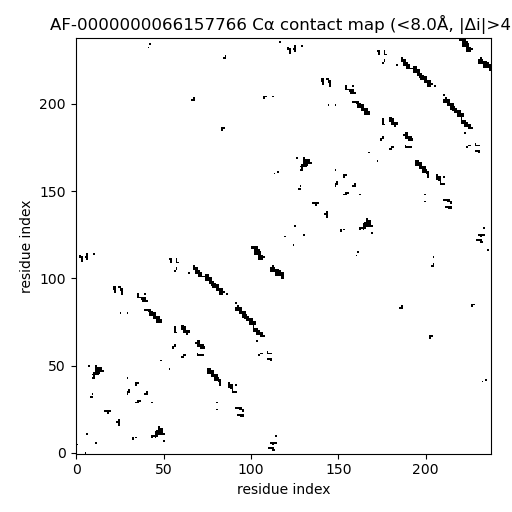06 C CA . CYS A 1 107 ? -1.906 -3.303 -15.125 1 97.12 107 CYS A CA 1
ATOM 807 C C . CYS A 1 107 ? -1.39 -2.4 -16.25 1 97.12 107 CYS A C 1
ATOM 809 O O . CYS A 1 107 ? -1.992 -1.367 -16.547 1 97.12 107 CYS A O 1
ATOM 811 N N . VAL A 1 108 ? -0.268 -2.762 -16.812 1 94.69 108 VAL A N 1
ATOM 812 C CA . VAL A 1 108 ? 0.291 -2.094 -17.984 1 94.69 108 VAL A CA 1
ATOM 813 C C . VAL A 1 108 ? 0.61 -3.125 -19.078 1 94.69 108 VAL A C 1
ATOM 815 O O . VAL A 1 108 ? 1.334 -4.09 -18.828 1 94.69 108 VAL A O 1
ATOM 818 N N . GLY A 1 109 ? -0.004 -2.93 -20.234 1 93.81 109 GLY A N 1
ATOM 819 C CA . GLY A 1 109 ? 0.219 -3.879 -21.312 1 93.81 109 GLY A CA 1
ATOM 820 C C . GLY A 1 109 ? -0.294 -5.27 -21 1 93.81 109 GLY A C 1
ATOM 821 O O . GLY A 1 109 ? 0.319 -6.266 -21.391 1 93.81 109 GLY A O 1
ATOM 822 N N . GLY A 1 110 ? -1.244 -5.324 -20.156 1 96.75 110 GLY A N 1
ATOM 823 C CA . GLY A 1 110 ? -1.858 -6.602 -19.844 1 96.75 110 GLY A CA 1
ATOM 824 C C . GLY A 1 110 ? -1.127 -7.363 -18.75 1 96.75 110 GLY A C 1
ATOM 825 O O . GLY A 1 110 ? -1.461 -8.516 -18.453 1 96.75 110 GLY A O 1
ATOM 826 N N . LEU A 1 111 ? -0.151 -6.68 -18.156 1 97.94 111 LEU A N 1
ATOM 827 C CA . LEU A 1 111 ? 0.638 -7.348 -17.125 1 97.94 111 LEU A CA 1
ATOM 828 C C . LEU A 1 111 ? 0.54 -6.609 -15.805 1 97.94 111 LEU A C 1
ATOM 830 O O . LEU A 1 111 ? 0.536 -5.375 -15.773 1 97.94 111 LEU A O 1
ATOM 834 N N . PRO A 1 112 ? 0.449 -7.402 -14.68 1 98.12 112 PRO A N 1
ATOM 835 C CA . PRO A 1 112 ? 0.468 -6.727 -13.383 1 98.12 112 PRO A CA 1
ATOM 836 C C . PRO A 1 112 ? 1.82 -6.086 -13.062 1 98.12 112 PRO A C 1
ATOM 838 O O . PRO A 1 112 ? 2.863 -6.711 -13.273 1 98.12 112 PRO A O 1
ATOM 841 N N . VAL A 1 113 ? 1.786 -4.84 -12.57 1 97 113 VAL A N 1
ATOM 842 C CA . VAL A 1 113 ? 3.059 -4.16 -12.344 1 97 113 VAL A CA 1
ATOM 843 C C . VAL A 1 113 ? 3.096 -3.584 -10.938 1 97 113 VAL A C 1
ATOM 845 O O . VAL A 1 113 ? 4.152 -3.156 -10.461 1 97 113 VAL A O 1
ATOM 848 N N . HIS A 1 114 ? 1.949 -3.486 -10.164 1 96.88 114 HIS A N 1
ATOM 849 C CA . HIS A 1 114 ? 1.879 -2.945 -8.812 1 96.88 114 HIS A CA 1
ATOM 850 C C . HIS A 1 114 ? 0.721 -3.559 -8.031 1 96.88 114 HIS A C 1
ATOM 852 O O . HIS A 1 114 ? -0.393 -3.668 -8.547 1 96.88 114 HIS A O 1
ATOM 858 N N . TYR A 1 115 ? 1.027 -4.008 -6.906 1 98.38 115 TYR A N 1
ATOM 859 C CA . TYR A 1 115 ? -0.005 -4.387 -5.949 1 98.38 115 TYR A CA 1
ATOM 860 C C . TYR A 1 115 ? -0.465 -3.184 -5.137 1 98.38 115 TYR A C 1
ATOM 862 O O . TYR A 1 115 ? 0.31 -2.617 -4.363 1 98.38 115 TYR A O 1
ATOM 870 N N . ASP A 1 116 ? -1.701 -2.812 -5.293 1 96.62 116 ASP A N 1
ATOM 871 C CA . ASP A 1 116 ? -2.197 -1.616 -4.621 1 96.62 116 ASP A CA 1
ATOM 872 C C . ASP A 1 116 ? -2.727 -1.949 -3.229 1 96.62 116 ASP A C 1
ATOM 874 O O . ASP A 1 116 ? -2.24 -1.416 -2.229 1 96.62 116 ASP A O 1
ATOM 878 N N . LYS A 1 117 ? -3.668 -2.83 -3.146 1 96.5 117 LYS A N 1
ATOM 879 C CA . LYS A 1 117 ? -4.246 -3.209 -1.86 1 96.5 117 LYS A CA 1
ATOM 880 C C . LYS A 1 117 ? -5.195 -4.395 -2.012 1 96.5 117 LYS A C 1
ATOM 882 O O . LYS A 1 117 ? -5.566 -4.762 -3.129 1 96.5 117 LYS A O 1
ATOM 887 N N . SER A 1 118 ? -5.488 -5.012 -0.888 1 96.88 118 SER A N 1
ATOM 888 C CA . SER A 1 118 ? -6.637 -5.91 -0.836 1 96.88 118 SER A CA 1
ATOM 889 C C . SER A 1 118 ? -7.934 -5.133 -0.633 1 96.88 118 SER A C 1
ATOM 891 O O . SER A 1 118 ? -7.934 -4.062 -0.025 1 96.88 118 SER A O 1
ATOM 893 N N . ILE A 1 119 ? -9.141 -5.684 -1.153 1 95.81 119 ILE A N 1
ATOM 894 C CA . ILE A 1 119 ? -10.398 -4.953 -1.078 1 95.81 119 ILE A CA 1
ATOM 895 C C . ILE A 1 119 ? -11.516 -5.891 -0.63 1 95.81 119 ILE A C 1
ATOM 897 O O . ILE A 1 119 ? -11.438 -7.105 -0.837 1 95.81 119 ILE A O 1
ATOM 901 N N . GLU B 1 1 ? 16.844 10.898 8.328 1 91.75 1 GLU B N 1
ATOM 902 C CA . GLU B 1 1 ? 15.391 11.031 8.492 1 91.75 1 GLU B CA 1
ATOM 903 C C . GLU B 1 1 ? 14.828 9.867 9.297 1 91.75 1 GLU B C 1
ATOM 905 O O . GLU B 1 1 ? 15.133 8.703 9.023 1 91.75 1 GLU B O 1
ATOM 910 N N . THR B 1 2 ? 14.148 10.164 10.445 1 92.38 2 THR B N 1
ATOM 911 C CA . THR B 1 2 ? 13.477 9.117 11.211 1 92.38 2 THR B CA 1
ATOM 912 C C . THR B 1 2 ? 12.289 8.562 10.438 1 92.38 2 THR B C 1
ATOM 914 O O . THR B 1 2 ? 11.852 9.156 9.445 1 92.38 2 THR B O 1
ATOM 917 N N . ARG B 1 3 ? 11.758 7.453 10.844 1 93.19 3 ARG B N 1
ATOM 918 C CA . ARG B 1 3 ? 10.578 6.875 10.211 1 93.19 3 ARG B CA 1
ATOM 919 C C . ARG B 1 3 ? 9.383 7.828 10.289 1 93.19 3 ARG B C 1
ATOM 921 O O . ARG B 1 3 ? 8.602 7.926 9.344 1 93.19 3 ARG B O 1
ATOM 928 N N . TYR B 1 4 ? 9.242 8.492 11.461 1 96.19 4 TYR B N 1
ATOM 929 C CA . TYR B 1 4 ? 8.164 9.469 11.617 1 96.19 4 TYR B CA 1
ATOM 930 C C . TYR B 1 4 ? 8.312 10.609 10.625 1 96.19 4 TYR B C 1
ATOM 932 O O . TYR B 1 4 ? 7.352 11 9.953 1 96.19 4 TYR B O 1
ATOM 940 N N . GLU B 1 5 ? 9.508 11.133 10.516 1 97.12 5 GLU B N 1
ATOM 941 C CA . GLU B 1 5 ? 9.766 12.227 9.594 1 97.12 5 GLU B CA 1
ATOM 942 C C . GLU B 1 5 ? 9.492 11.805 8.148 1 97.12 5 GLU B C 1
ATOM 944 O O . GLU B 1 5 ? 8.969 12.594 7.355 1 97.12 5 GLU B O 1
ATOM 949 N N . LYS B 1 6 ? 9.883 10.609 7.793 1 96 6 LYS B N 1
ATOM 950 C CA . LYS B 1 6 ? 9.617 10.078 6.457 1 96 6 LYS B CA 1
ATOM 951 C C . LYS B 1 6 ? 8.117 9.961 6.203 1 96 6 LYS B C 1
ATOM 953 O O . LYS B 1 6 ? 7.641 10.289 5.113 1 96 6 LYS B O 1
ATOM 958 N N . PHE B 1 7 ? 7.41 9.492 7.23 1 98.06 7 PHE B N 1
ATOM 959 C CA . PHE B 1 7 ? 5.957 9.43 7.133 1 98.06 7 PHE B CA 1
ATOM 960 C C . PHE B 1 7 ? 5.371 10.797 6.82 1 98.06 7 PHE B C 1
ATOM 962 O O . PHE B 1 7 ? 4.543 10.938 5.914 1 98.06 7 PHE B O 1
ATOM 969 N N . LEU B 1 8 ? 5.809 11.766 7.566 1 98.81 8 LEU B N 1
ATOM 970 C CA . LEU B 1 8 ? 5.301 13.117 7.352 1 98.81 8 LEU B CA 1
ATOM 971 C C . LEU B 1 8 ? 5.641 13.609 5.949 1 98.81 8 LEU B C 1
ATOM 973 O O . LEU B 1 8 ? 4.789 14.18 5.262 1 98.81 8 LEU B O 1
ATOM 977 N N . ARG B 1 9 ? 6.871 13.367 5.512 1 98.62 9 ARG B N 1
ATOM 978 C CA . ARG B 1 9 ? 7.301 13.828 4.199 1 98.62 9 ARG B CA 1
ATOM 979 C C . ARG B 1 9 ? 6.477 13.18 3.092 1 98.62 9 ARG B C 1
ATOM 981 O O . ARG B 1 9 ? 6.066 13.844 2.139 1 98.62 9 ARG B O 1
ATOM 988 N N . GLN B 1 10 ? 6.195 11.93 3.287 1 98.62 10 GLN B N 1
ATOM 989 C CA . GLN B 1 10 ? 5.586 11.164 2.201 1 98.62 10 GLN B CA 1
ATOM 990 C C . GLN B 1 10 ? 4.07 11.32 2.205 1 98.62 10 GLN B C 1
ATOM 992 O O . GLN B 1 10 ? 3.426 11.203 1.16 1 98.62 10 GLN B O 1
ATOM 997 N N . HIS B 1 11 ? 3.439 11.672 3.418 1 98.88 11 HIS B N 1
ATOM 998 C CA . HIS B 1 11 ? 2.008 11.398 3.445 1 98.88 11 HIS B CA 1
ATOM 999 C C . HIS B 1 11 ? 1.228 12.609 3.965 1 98.88 11 HIS B C 1
ATOM 1001 O O . HIS B 1 11 ? -0.005 12.609 3.941 1 98.88 11 HIS B O 1
ATOM 1007 N N . VAL B 1 12 ? 1.918 13.672 4.371 1 98.94 12 VAL B N 1
ATOM 1008 C CA . VAL B 1 12 ? 1.167 14.797 4.918 1 98.94 12 VAL B CA 1
ATOM 1009 C C . VAL B 1 12 ? 1.282 16 3.984 1 98.94 12 VAL B C 1
ATOM 1011 O O . VAL B 1 12 ? 2.389 16.438 3.666 1 98.94 12 VAL B O 1
ATOM 1014 N N . ASP B 1 13 ? 0.165 16.438 3.561 1 98.94 13 ASP B N 1
ATOM 1015 C CA . ASP B 1 13 ? 0.059 17.719 2.863 1 98.94 13 ASP B CA 1
ATOM 1016 C C . ASP B 1 13 ? -1.054 18.578 3.455 1 98.94 13 ASP B C 1
ATOM 1018 O O . ASP B 1 13 ? -2.213 18.469 3.045 1 98.94 13 ASP B O 1
ATOM 1022 N N . TYR B 1 14 ? -0.637 19.438 4.352 1 98.69 14 TYR B N 1
ATOM 1023 C CA . TYR B 1 14 ? -1.612 20.266 5.055 1 98.69 14 TYR B CA 1
ATOM 1024 C C . TYR B 1 14 ? -1.025 21.625 5.402 1 98.69 14 TYR B C 1
ATOM 1026 O O . TYR B 1 14 ? 0.017 21.719 6.055 1 98.69 14 TYR B O 1
ATOM 1034 N N . PRO B 1 15 ? -1.806 22.844 5.184 1 98.44 15 PRO B N 1
ATOM 1035 C CA . PRO B 1 15 ? -2.957 22.812 4.277 1 98.44 15 PRO B CA 1
ATOM 1036 C C . PRO B 1 15 ? -2.615 22.25 2.902 1 98.44 15 PRO B C 1
ATOM 1038 O O . PRO B 1 15 ? -1.444 22.219 2.514 1 98.44 15 PRO B O 1
ATOM 1041 N N . LYS B 1 16 ? -3.592 21.672 2.275 1 98.38 16 LYS B N 1
ATOM 1042 C CA . LYS B 1 16 ? -3.396 21.078 0.958 1 98.38 16 LYS B CA 1
ATOM 1043 C C . LYS B 1 16 ? -2.746 22.062 -0.006 1 98.38 16 LYS B C 1
ATOM 1045 O O . LYS B 1 16 ? -3.201 23.203 -0.138 1 98.38 16 LYS B O 1
ATOM 1050 N N . SER B 1 17 ? -1.687 21.641 -0.704 1 98.38 17 SER B N 1
ATOM 1051 C CA . SER B 1 17 ? -1.01 22.453 -1.705 1 98.38 17 SER B CA 1
ATOM 1052 C C . SER B 1 17 ? -1.929 22.766 -2.883 1 98.38 17 SER B C 1
ATOM 1054 O O . SER B 1 17 ? -2.689 21.906 -3.324 1 98.38 17 SER B O 1
ATOM 1056 N N . SER B 1 18 ? -1.898 23.922 -3.324 1 97.25 18 SER B N 1
ATOM 1057 C CA . SER B 1 18 ? -2.705 24.344 -4.465 1 97.25 18 SER B CA 1
ATOM 1058 C C . SER B 1 18 ? -2.02 24 -5.785 1 97.25 18 SER B C 1
ATOM 1060 O O . SER B 1 18 ? -0.798 24.125 -5.906 1 97.25 18 SER B O 1
ATOM 1062 N N . ALA B 1 19 ? -2.766 23.531 -6.715 1 97.75 19 ALA B N 1
ATOM 1063 C CA . ALA B 1 19 ? -2.328 23.281 -8.086 1 97.75 19 ALA B CA 1
ATOM 1064 C C . ALA B 1 19 ? -3.484 23.453 -9.07 1 97.75 19 ALA B C 1
ATOM 1066 O O . ALA B 1 19 ? -4.648 23.297 -8.695 1 97.75 19 ALA B O 1
ATOM 1067 N N . PRO B 1 20 ? -3.146 23.812 -10.336 1 97.31 20 PRO B N 1
ATOM 1068 C CA . PRO B 1 20 ? -4.211 24.094 -11.297 1 97.31 20 PRO B CA 1
ATOM 1069 C C . PRO B 1 20 ? -5.047 22.844 -11.625 1 97.31 20 PRO B C 1
ATOM 1071 O O . PRO B 1 20 ? -6.207 22.969 -12.023 1 97.31 20 PRO B O 1
ATOM 1074 N N . ASP B 1 21 ? -4.504 21.609 -11.5 1 97.25 21 ASP B N 1
ATOM 1075 C CA . ASP B 1 21 ? -5.211 20.359 -11.758 1 97.25 21 ASP B CA 1
ATOM 1076 C C . ASP B 1 21 ? -4.566 19.203 -11.008 1 97.25 21 ASP B C 1
ATOM 1078 O O . ASP B 1 21 ? -3.502 19.359 -10.414 1 97.25 21 ASP B O 1
ATOM 1082 N N . SER B 1 22 ? -5.258 18.094 -11.086 1 95.94 22 SER B N 1
ATOM 1083 C CA . SER B 1 22 ? -4.863 16.906 -10.336 1 95.94 22 SER B CA 1
ATOM 1084 C C . SER B 1 22 ? -3.506 16.391 -10.797 1 95.94 22 SER B C 1
ATOM 1086 O O . SER B 1 22 ? -2.697 15.945 -9.984 1 95.94 22 SER B O 1
ATOM 1088 N N . ARG B 1 23 ? -3.201 16.453 -12.094 1 96.12 23 ARG B N 1
ATOM 1089 C CA . ARG B 1 23 ? -1.936 15.977 -12.648 1 96.12 23 ARG B CA 1
ATOM 1090 C C . ARG B 1 23 ? -0.772 16.828 -12.148 1 96.12 23 ARG B C 1
ATOM 1092 O O . ARG B 1 23 ? 0.246 16.297 -11.703 1 96.12 23 ARG B O 1
ATOM 1099 N N . THR B 1 24 ? -0.955 18.172 -12.242 1 97.69 24 THR B N 1
ATOM 1100 C CA . THR B 1 24 ? 0.073 19.094 -11.773 1 97.69 24 THR B CA 1
ATOM 1101 C C . THR B 1 24 ? 0.324 18.906 -10.281 1 97.69 24 THR B C 1
ATOM 1103 O O . THR B 1 24 ? 1.473 18.906 -9.836 1 97.69 24 THR B O 1
ATOM 1106 N N . TYR B 1 25 ? -0.764 18.734 -9.5 1 98.56 25 TYR B N 1
ATOM 1107 C CA . TYR B 1 25 ? -0.639 18.531 -8.062 1 98.56 25 TYR B CA 1
ATOM 1108 C C . TYR B 1 25 ? 0.252 17.328 -7.766 1 98.56 25 TYR B C 1
ATOM 1110 O O . TYR B 1 25 ? 1.264 17.453 -7.07 1 98.56 25 TYR B O 1
ATOM 1118 N N . CYS B 1 26 ? -0.077 16.188 -8.352 1 98.12 26 CYS B N 1
ATOM 1119 C CA . CYS B 1 26 ? 0.628 14.945 -8.055 1 98.12 26 CYS B CA 1
ATOM 1120 C C . CYS B 1 26 ? 2.066 15 -8.562 1 98.12 26 CYS B C 1
ATOM 1122 O O . CYS B 1 26 ? 2.988 14.57 -7.863 1 98.12 26 CYS B O 1
ATOM 1124 N N . ASN B 1 27 ? 2.246 15.539 -9.812 1 96.69 27 ASN B N 1
ATOM 1125 C CA . ASN B 1 27 ? 3.598 15.609 -10.352 1 96.69 27 ASN B CA 1
ATOM 1126 C C . ASN B 1 27 ? 4.512 16.453 -9.477 1 96.69 27 ASN B C 1
ATOM 1128 O O . ASN B 1 27 ? 5.656 16.078 -9.211 1 96.69 27 ASN B O 1
ATOM 1132 N N . GLN B 1 28 ? 4 17.562 -8.93 1 97.38 28 GLN B N 1
ATOM 1133 C CA . GLN B 1 28 ? 4.781 18.453 -8.078 1 97.38 28 GLN B CA 1
ATOM 1134 C C . GLN B 1 28 ? 5.023 17.828 -6.707 1 97.38 28 GLN B C 1
ATOM 1136 O O . GLN B 1 28 ? 6.152 17.812 -6.211 1 97.38 28 GLN B O 1
ATOM 1141 N N . MET B 1 29 ? 4.016 17.297 -6.129 1 98.5 29 MET B N 1
ATOM 1142 C CA . MET B 1 29 ? 4.105 16.766 -4.773 1 98.5 29 MET B CA 1
ATOM 1143 C C . MET B 1 29 ? 5.027 15.547 -4.719 1 98.5 29 MET B C 1
ATOM 1145 O O . MET B 1 29 ? 5.883 15.453 -3.84 1 98.5 29 MET B O 1
ATOM 1149 N N . MET B 1 30 ? 4.875 14.609 -5.707 1 98 30 MET B N 1
ATOM 1150 C CA . MET B 1 30 ? 5.707 13.414 -5.742 1 98 30 MET B CA 1
ATOM 1151 C C . MET B 1 30 ? 7.176 13.773 -5.938 1 98 30 MET B C 1
ATOM 1153 O O . MET B 1 30 ? 8.055 13.188 -5.297 1 98 30 MET B O 1
ATOM 1157 N N . GLN B 1 31 ? 7.441 14.742 -6.828 1 96.62 31 GLN B N 1
ATOM 1158 C CA . GLN B 1 31 ? 8.812 15.172 -7.078 1 96.62 31 GLN B CA 1
ATOM 1159 C C . GLN B 1 31 ? 9.406 15.852 -5.848 1 96.62 31 GLN B C 1
ATOM 1161 O O . GLN B 1 31 ? 10.5 15.484 -5.398 1 96.62 31 GLN B O 1
ATOM 1166 N N . ARG B 1 32 ? 8.672 16.75 -5.219 1 97.31 32 ARG B N 1
ATOM 1167 C CA . ARG B 1 32 ? 9.156 17.547 -4.098 1 97.31 32 ARG B CA 1
ATOM 1168 C C . ARG B 1 32 ? 9.43 16.672 -2.879 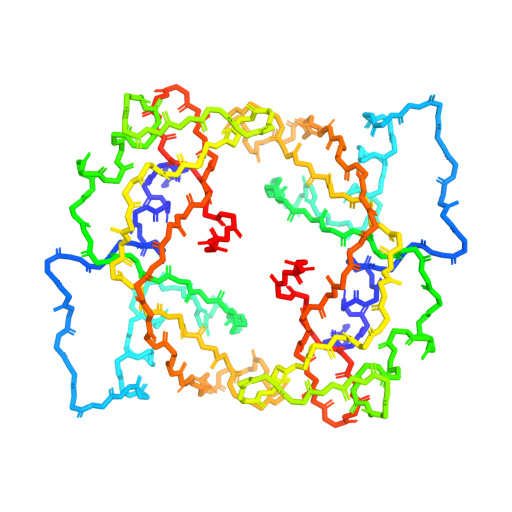1 97.31 32 ARG B C 1
ATOM 1170 O O . ARG B 1 32 ? 10.297 16.984 -2.066 1 97.31 32 ARG B O 1
ATOM 1177 N N . ARG B 1 33 ? 8.719 15.578 -2.887 1 97.81 33 ARG B N 1
ATOM 1178 C CA . ARG B 1 33 ? 8.812 14.727 -1.704 1 97.81 33 ARG B CA 1
ATOM 1179 C C . ARG B 1 33 ? 9.742 13.539 -1.955 1 97.81 33 ARG B C 1
ATOM 1181 O O . ARG B 1 33 ? 9.828 12.625 -1.132 1 97.81 33 ARG B O 1
ATOM 1188 N N . GLY B 1 34 ? 10.32 13.469 -3.115 1 96.31 34 GLY B N 1
ATOM 1189 C CA . GLY B 1 34 ? 11.398 12.523 -3.367 1 96.31 34 GLY B CA 1
ATOM 1190 C C . GLY B 1 34 ? 10.906 11.156 -3.791 1 96.31 34 GLY B C 1
ATOM 1191 O O . GLY B 1 34 ? 11.547 10.141 -3.506 1 96.31 34 GLY B O 1
ATOM 1192 N N . MET B 1 35 ? 9.797 11.141 -4.465 1 96.38 35 MET B N 1
ATOM 1193 C CA . MET B 1 35 ? 9.234 9.836 -4.777 1 96.38 35 MET B CA 1
ATOM 1194 C C . MET B 1 35 ? 9.266 9.57 -6.277 1 96.38 35 MET B C 1
ATOM 1196 O O . MET B 1 35 ? 8.523 8.727 -6.781 1 96.38 35 MET B O 1
ATOM 1200 N N . THR B 1 36 ? 10.148 10.289 -7.078 1 95.56 36 THR B N 1
ATOM 1201 C CA . THR B 1 36 ? 10.18 10.148 -8.531 1 95.56 36 THR B CA 1
ATOM 1202 C C . THR B 1 36 ? 11.586 9.82 -9.016 1 95.56 36 THR B C 1
ATOM 1204 O O . THR B 1 36 ? 11.852 9.828 -10.219 1 95.56 36 THR B O 1
ATOM 1207 N N . SER B 1 37 ? 12.531 9.695 -8.047 1 91.25 37 SER B N 1
ATOM 1208 C CA . SER B 1 37 ? 13.906 9.367 -8.391 1 91.25 37 SER B CA 1
ATOM 1209 C C . SER B 1 37 ? 14.539 8.461 -7.336 1 91.25 37 SER B C 1
ATOM 1211 O O . SER B 1 37 ? 14.32 8.648 -6.137 1 91.25 37 SER B O 1
ATOM 1213 N N . PRO B 1 38 ? 15.305 7.473 -7.777 1 89.56 38 PRO B N 1
ATOM 1214 C CA . PRO B 1 38 ? 15.664 7.121 -9.156 1 89.56 38 PRO B CA 1
ATOM 1215 C C . PRO B 1 38 ? 14.547 6.379 -9.883 1 89.56 38 PRO B C 1
ATOM 1217 O O . PRO B 1 38 ? 14.602 6.227 -11.109 1 89.56 38 PRO B O 1
ATOM 1220 N N . VAL B 1 39 ? 13.539 5.922 -9.141 1 89.56 39 VAL B N 1
ATOM 1221 C CA . VAL B 1 39 ? 12.414 5.176 -9.688 1 89.56 39 VAL B CA 1
ATOM 1222 C C . VAL B 1 39 ? 11.102 5.859 -9.297 1 89.56 39 VAL B C 1
ATOM 1224 O O . VAL B 1 39 ? 10.984 6.402 -8.195 1 89.56 39 VAL B O 1
ATOM 1227 N N . CYS B 1 40 ? 10.094 5.883 -10.195 1 94.25 40 CYS B N 1
ATOM 1228 C CA . CYS B 1 40 ? 8.773 6.445 -9.906 1 94.25 40 CYS B CA 1
ATOM 1229 C C . CYS B 1 40 ? 8.008 5.559 -8.93 1 94.25 40 CYS B C 1
ATOM 1231 O O . CYS B 1 40 ? 7.746 4.391 -9.219 1 94.25 40 CYS B O 1
ATOM 1233 N N . LYS B 1 41 ? 7.75 6.121 -7.762 1 93.88 41 LYS B N 1
ATOM 1234 C CA . LYS B 1 41 ? 6.855 5.391 -6.863 1 93.88 41 LYS B CA 1
ATOM 1235 C C . LYS B 1 41 ? 5.465 5.238 -7.48 1 93.88 41 LYS B C 1
ATOM 1237 O O . LYS B 1 41 ? 4.902 6.199 -8 1 93.88 41 LYS B O 1
ATOM 1242 N N . PHE B 1 42 ? 4.867 4.082 -7.445 1 93.44 42 PHE B N 1
ATOM 1243 C CA . PHE B 1 42 ? 3.654 3.789 -8.195 1 93.44 42 PHE B CA 1
ATOM 1244 C C . PHE B 1 42 ? 2.461 4.539 -7.613 1 93.44 42 PHE B C 1
ATOM 1246 O O . PHE B 1 42 ? 1.709 5.184 -8.344 1 93.44 42 PHE B O 1
ATOM 1253 N N . THR B 1 43 ? 2.324 4.445 -6.293 1 95.25 43 THR B N 1
ATOM 1254 C CA . THR B 1 43 ? 1.174 5.059 -5.637 1 95.25 43 THR B CA 1
ATOM 1255 C C . THR B 1 43 ? 1.585 5.703 -4.316 1 95.25 43 THR B C 1
ATOM 1257 O O . THR B 1 43 ? 2.402 5.148 -3.578 1 95.25 43 THR B O 1
ATOM 1260 N N . ASN B 1 44 ? 1.125 6.84 -4.062 1 97.81 44 ASN B N 1
ATOM 1261 C CA . ASN B 1 44 ? 1.288 7.484 -2.766 1 97.81 44 ASN B CA 1
ATOM 1262 C C . ASN B 1 44 ? 0.044 8.281 -2.373 1 97.81 44 ASN B C 1
ATOM 1264 O O . ASN B 1 44 ? -0.542 8.977 -3.205 1 97.81 44 ASN B O 1
ATOM 1268 N N . THR B 1 45 ? -0.386 8.148 -1.13 1 98.75 45 THR B N 1
ATOM 1269 C CA . THR B 1 45 ? -1.549 8.867 -0.622 1 98.75 45 THR B CA 1
ATOM 1270 C C . THR B 1 45 ? -1.119 10.039 0.254 1 98.75 45 THR B C 1
ATOM 1272 O O . THR B 1 45 ? -0.284 9.883 1.146 1 98.75 45 THR B O 1
ATOM 1275 N N . PHE B 1 46 ? -1.604 11.18 -0.025 1 98.94 46 PHE B N 1
ATOM 1276 C CA . PHE B 1 46 ? -1.434 12.359 0.809 1 98.94 46 PHE B CA 1
ATOM 1277 C C . PHE B 1 46 ? -2.672 12.602 1.663 1 98.94 46 PHE B C 1
ATOM 1279 O O . PHE B 1 46 ? -3.795 12.594 1.154 1 98.94 46 PHE B O 1
ATOM 1286 N N . VAL B 1 47 ? -2.457 12.781 2.918 1 98.94 47 VAL B N 1
ATOM 1287 C CA . VAL B 1 47 ? -3.506 13.102 3.881 1 98.94 47 VAL B CA 1
ATOM 1288 C C . VAL B 1 47 ? -3.545 14.609 4.125 1 98.94 47 VAL B C 1
ATOM 1290 O O . VAL B 1 47 ? -2.512 15.227 4.398 1 98.94 47 VAL B O 1
ATOM 1293 N N . HIS B 1 48 ? -4.77 15.141 3.971 1 98.94 48 HIS B N 1
ATOM 1294 C CA . HIS B 1 48 ? -4.902 16.578 4.129 1 98.94 48 HIS B CA 1
ATOM 1295 C C . HIS B 1 48 ? -5.414 16.938 5.52 1 98.94 48 HIS B C 1
ATOM 1297 O O . HIS B 1 48 ? -6.492 17.531 5.66 1 98.94 48 HIS B O 1
ATOM 1303 N N . ALA B 1 49 ? -4.641 16.672 6.523 1 98.94 49 ALA B N 1
ATOM 1304 C CA . ALA B 1 49 ? -4.82 17.016 7.93 1 98.94 49 ALA B CA 1
ATOM 1305 C C . ALA B 1 49 ? -3.482 17.312 8.602 1 98.94 49 ALA B C 1
ATOM 1307 O O . ALA B 1 49 ? -2.43 16.906 8.102 1 98.94 49 ALA B O 1
ATOM 1308 N N . SER B 1 50 ? -3.496 17.969 9.703 1 98.88 50 SER B N 1
ATOM 1309 C CA . SER B 1 50 ? -2.254 18.297 10.391 1 98.88 50 SER B CA 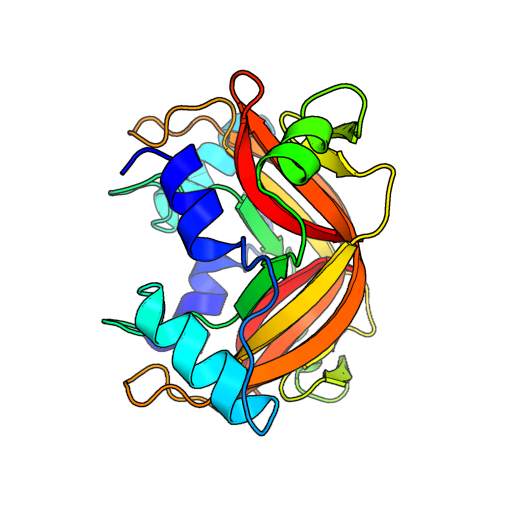1
ATOM 1310 C C . SER B 1 50 ? -1.56 17.047 10.906 1 98.88 50 SER B C 1
ATOM 1312 O O . SER B 1 50 ? -2.217 16.047 11.227 1 98.88 50 SER B O 1
ATOM 1314 N N . ALA B 1 51 ? -0.267 17.172 11.031 1 98.81 51 ALA B N 1
ATOM 1315 C CA . ALA B 1 51 ? 0.507 16.078 11.602 1 98.81 51 ALA B CA 1
ATOM 1316 C C . ALA B 1 51 ? -0.022 15.703 12.984 1 98.81 51 ALA B C 1
ATOM 1318 O O . ALA B 1 51 ? -0.089 14.516 13.328 1 98.81 51 ALA B O 1
ATOM 1319 N N . ALA B 1 52 ? -0.398 16.656 13.719 1 98.62 52 ALA B N 1
ATOM 1320 C CA . ALA B 1 52 ? -0.936 16.438 15.062 1 98.62 52 ALA B CA 1
ATOM 1321 C C . ALA B 1 52 ? -2.227 15.625 15 1 98.62 52 ALA B C 1
ATOM 1323 O O . ALA B 1 52 ? -2.406 14.672 15.766 1 98.62 52 ALA B O 1
ATOM 1324 N N . SER B 1 53 ? -3.104 16 14.094 1 98.81 53 SER B N 1
ATOM 1325 C CA . SER B 1 53 ? -4.371 15.297 13.93 1 98.81 53 SER B CA 1
ATOM 1326 C C . SER B 1 53 ? -4.145 13.852 13.508 1 98.81 53 SER B C 1
ATOM 1328 O O . SER B 1 53 ? -4.77 12.938 14.047 1 98.81 53 SER B O 1
ATOM 1330 N N . ILE B 1 54 ? -3.254 13.656 12.633 1 98.94 54 ILE B N 1
ATOM 1331 C CA . ILE B 1 54 ? -2.975 12.312 12.141 1 98.94 54 ILE B CA 1
ATOM 1332 C C . ILE B 1 54 ? -2.361 11.469 13.258 1 98.94 54 ILE B C 1
ATOM 1334 O O . ILE B 1 54 ? -2.674 10.281 13.391 1 98.94 54 ILE B O 1
ATOM 1338 N N . THR B 1 55 ? -1.55 12.117 14.078 1 98.81 55 THR B N 1
ATOM 1339 C CA . THR B 1 55 ? -0.867 11.422 15.156 1 98.81 55 THR B CA 1
ATOM 1340 C C . THR B 1 55 ? -1.87 10.906 16.188 1 98.81 55 THR B C 1
ATOM 1342 O O . THR B 1 55 ? -1.625 9.898 16.859 1 98.81 55 THR B O 1
ATOM 1345 N N . THR B 1 56 ? -3.049 11.539 16.281 1 98.81 56 THR B N 1
ATOM 1346 C CA . THR B 1 56 ? -4.047 11.086 17.25 1 98.81 56 THR B CA 1
ATOM 1347 C C . THR B 1 56 ? -4.539 9.688 16.891 1 98.81 56 THR B C 1
ATOM 1349 O O . THR B 1 56 ? -5.078 8.977 17.734 1 98.81 56 THR B O 1
ATOM 1352 N N . VAL B 1 57 ? -4.402 9.242 15.625 1 98.88 57 VAL B N 1
ATOM 1353 C CA . VAL B 1 57 ? -4.793 7.902 15.203 1 98.88 57 VAL B CA 1
ATOM 1354 C C . VAL B 1 57 ? -4.004 6.863 16 1 98.88 57 VAL B C 1
ATOM 1356 O O . VAL B 1 57 ? -4.496 5.762 16.25 1 98.88 57 VAL B O 1
ATOM 1359 N N . CYS B 1 58 ? -2.785 7.227 16.469 1 98.62 58 CYS B N 1
ATOM 1360 C CA . CYS B 1 58 ? -1.927 6.336 17.25 1 98.62 58 CYS B CA 1
ATOM 1361 C C . CYS B 1 58 ? -2.348 6.312 18.719 1 98.62 58 CYS B C 1
ATOM 1363 O O . CYS B 1 58 ? -1.825 5.523 19.5 1 98.62 58 CYS B O 1
ATOM 1365 N N . GLY B 1 59 ? -3.307 7.129 19.078 1 98.19 59 GLY B N 1
ATOM 1366 C CA . GLY B 1 59 ? -3.916 7.16 20.406 1 98.19 59 GLY B CA 1
ATOM 1367 C C . GLY B 1 59 ? -5.426 7.031 20.359 1 98.19 59 GLY B C 1
ATOM 1368 O O . GLY B 1 59 ? -5.961 6.086 19.781 1 98.19 59 GLY B O 1
ATOM 1369 N N . SER B 1 60 ? -6.047 7.969 20.875 1 98.38 60 SER B N 1
ATOM 1370 C CA . SER B 1 60 ? -7.496 7.906 21.062 1 98.38 60 SER B CA 1
ATOM 1371 C C . SER B 1 60 ? -8.227 8.164 19.75 1 98.38 60 SER B C 1
ATOM 1373 O O . SER B 1 60 ? -9.414 7.855 19.625 1 98.38 60 SER B O 1
ATOM 1375 N N . GLY B 1 61 ? -7.551 8.734 18.828 1 98.69 61 GLY B N 1
ATOM 1376 C CA . GLY B 1 61 ? -8.164 9 17.531 1 98.69 61 GLY B CA 1
ATOM 1377 C C . GLY B 1 61 ? -8.219 7.777 16.625 1 98.69 61 GLY B C 1
ATOM 1378 O O . GLY B 1 61 ? -8.695 7.859 15.492 1 98.69 61 GLY B O 1
ATOM 1379 N N . GLY B 1 62 ? -7.75 6.703 17.125 1 98.81 62 GLY B N 1
ATOM 1380 C CA . GLY B 1 62 ? -7.77 5.457 16.359 1 98.81 62 GLY B CA 1
ATOM 1381 C C . GLY B 1 62 ? -8.109 4.25 17.219 1 98.81 62 GLY B C 1
ATOM 1382 O O . GLY B 1 62 ? -8.195 4.355 18.438 1 98.81 62 GLY B O 1
ATOM 1383 N N . THR B 1 63 ? -8.344 3.166 16.547 1 98.56 63 THR B N 1
ATOM 1384 C CA . THR B 1 63 ? -8.602 1.875 17.172 1 98.56 63 THR B CA 1
ATOM 1385 C C . THR B 1 63 ? -7.625 0.818 16.656 1 98.56 63 THR B C 1
ATOM 1387 O O . THR B 1 63 ? -7.266 0.817 15.477 1 98.56 63 THR B O 1
ATOM 1390 N N . PRO B 1 64 ? -7.16 -0.07 17.547 1 96.81 64 PRO B N 1
ATOM 1391 C CA . PRO B 1 64 ? -6.242 -1.116 17.094 1 96.81 64 PRO B CA 1
ATOM 1392 C C . PRO B 1 64 ? -6.832 -1.977 15.977 1 96.81 64 PRO B C 1
ATOM 1394 O O . PRO B 1 64 ? -8.023 -2.301 16.016 1 96.81 64 PRO B O 1
ATOM 1397 N N . ALA B 1 65 ? -6.109 -2.305 14.93 1 94.62 65 ALA B N 1
ATOM 1398 C CA . ALA B 1 65 ? -6.527 -3.199 13.852 1 94.62 65 ALA B CA 1
ATOM 1399 C C . ALA B 1 65 ? -5.781 -4.527 13.922 1 94.62 65 ALA B C 1
ATOM 1401 O O . ALA B 1 65 ? -6.375 -5.566 14.219 1 94.62 65 ALA B O 1
ATOM 1402 N N . SER B 1 66 ? -4.48 -4.555 13.633 1 89.88 66 SER B N 1
ATOM 1403 C CA . SER B 1 66 ? -3.6 -5.711 13.719 1 89.88 66 SER B CA 1
ATOM 1404 C C . SER B 1 66 ? -2.16 -5.293 14 1 89.88 66 SER B C 1
ATOM 1406 O O . SER B 1 66 ? -1.629 -4.402 13.336 1 89.88 66 SER B O 1
ATOM 1408 N N . GLY B 1 67 ? -1.645 -5.887 15.039 1 89.88 67 GLY B N 1
ATOM 1409 C CA . GLY B 1 67 ? -0.284 -5.496 15.383 1 89.88 67 GLY B CA 1
ATOM 1410 C C . GLY B 1 67 ? -0.147 -4.016 15.688 1 89.88 67 GLY B C 1
ATOM 1411 O O . GLY B 1 67 ? -0.885 -3.48 16.516 1 89.88 67 GLY B O 1
ATOM 1412 N N . ASP B 1 68 ? 0.733 -3.391 14.898 1 93.56 68 ASP B N 1
ATOM 1413 C CA . ASP B 1 68 ? 1 -1.971 15.109 1 93.56 68 ASP B CA 1
ATOM 1414 C C . ASP B 1 68 ? 0.043 -1.104 14.289 1 93.56 68 ASP B C 1
ATOM 1416 O O . ASP B 1 68 ? 0.16 0.122 14.281 1 93.56 68 ASP B O 1
ATOM 1420 N N . LEU B 1 69 ? -0.884 -1.748 13.695 1 96.81 69 LEU B N 1
ATOM 1421 C CA . LEU B 1 69 ? -1.784 -1.006 12.812 1 96.81 69 LEU B CA 1
ATOM 1422 C C . LEU B 1 69 ? -2.963 -0.441 13.602 1 96.81 69 LEU B C 1
ATOM 1424 O O . LEU B 1 69 ? -3.479 -1.094 14.508 1 96.81 69 LEU B O 1
ATOM 1428 N N 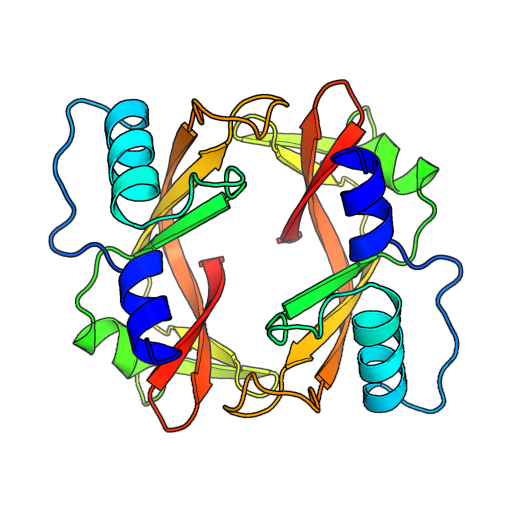. ARG B 1 70 ? -3.283 0.758 13.25 1 98.19 70 ARG B N 1
ATOM 1429 C CA . ARG B 1 70 ? -4.438 1.445 13.812 1 98.19 70 ARG B CA 1
ATOM 1430 C C . ARG B 1 70 ? -5.32 2.027 12.711 1 98.19 70 ARG B C 1
ATOM 1432 O O . ARG B 1 70 ? -4.816 2.543 11.711 1 98.19 70 ARG B O 1
ATOM 1439 N N . ASP B 1 71 ? -6.633 1.893 12.914 1 98.75 71 ASP B N 1
ATOM 1440 C CA . ASP B 1 71 ? -7.617 2.521 12.039 1 98.75 71 ASP B CA 1
ATOM 1441 C C . ASP B 1 71 ? -8.07 3.867 12.602 1 98.75 71 ASP B C 1
ATOM 1443 O O . ASP B 1 71 ? -8.414 3.969 13.781 1 98.75 71 ASP B O 1
ATOM 1447 N N . SER B 1 72 ? -8.055 4.848 11.758 1 98.94 72 SER B N 1
ATOM 1448 C CA . SER B 1 72 ? -8.562 6.125 12.242 1 98.94 72 SER B CA 1
ATOM 1449 C C . SER B 1 72 ? -10.055 6.035 12.562 1 98.94 72 SER B C 1
ATOM 1451 O O . SER B 1 72 ? -10.805 5.348 11.867 1 98.94 72 SER B O 1
ATOM 1453 N N . ASN B 1 73 ? -10.445 6.742 13.562 1 98.88 73 ASN B N 1
ATOM 1454 C CA . ASN B 1 73 ? -11.875 6.867 13.828 1 98.88 73 ASN B CA 1
ATOM 1455 C C . ASN B 1 73 ? -12.555 7.797 12.828 1 98.88 73 ASN B C 1
ATOM 1457 O O . ASN B 1 73 ? -13.648 7.508 12.352 1 98.88 73 ASN B O 1
ATOM 1461 N N . ALA B 1 74 ? -11.852 8.836 12.531 1 98.69 74 ALA B N 1
ATOM 1462 C CA . ALA B 1 74 ? -12.375 9.844 11.617 1 98.69 74 ALA B CA 1
ATOM 1463 C C . ALA B 1 74 ? -11.891 9.609 10.195 1 98.69 74 ALA B C 1
ATOM 1465 O O . ALA B 1 74 ? -10.883 8.93 9.977 1 98.69 74 ALA B O 1
ATOM 1466 N N . SER B 1 75 ? -12.719 10.117 9.25 1 98.88 75 SER B N 1
ATOM 1467 C CA . SER B 1 75 ? -12.273 10.148 7.863 1 98.88 75 SER B CA 1
ATOM 1468 C C . SER B 1 75 ? -11.406 11.367 7.59 1 98.88 75 SER B C 1
ATOM 1470 O O . SER B 1 75 ? -11.539 12.398 8.266 1 98.88 75 SER B O 1
ATOM 1472 N N . PHE B 1 76 ? -10.547 11.203 6.625 1 98.94 76 PHE B N 1
ATOM 1473 C CA . PHE B 1 76 ? -9.664 12.281 6.184 1 98.94 76 PHE B CA 1
ATOM 1474 C C . PHE B 1 76 ? -9.844 12.547 4.695 1 98.94 76 PHE B C 1
ATOM 1476 O O . PHE B 1 76 ? -10.195 11.648 3.932 1 98.94 76 PHE B O 1
ATOM 1483 N N . ALA B 1 77 ? -9.711 13.812 4.312 1 98.88 77 ALA B N 1
ATOM 1484 C CA . ALA B 1 77 ? -9.547 14.102 2.893 1 98.88 77 ALA B CA 1
ATOM 1485 C C . ALA B 1 77 ? -8.227 13.562 2.367 1 98.88 77 ALA B C 1
ATOM 1487 O O . ALA B 1 77 ? -7.164 13.828 2.938 1 98.88 77 ALA B O 1
ATOM 1488 N N . LEU B 1 78 ? -8.289 12.766 1.28 1 98.88 78 LEU B N 1
ATOM 1489 C CA . LEU B 1 78 ? -7.117 12.094 0.733 1 98.88 78 LEU B CA 1
ATOM 1490 C C . LEU B 1 78 ? -6.934 12.43 -0.743 1 98.88 78 LEU B C 1
ATOM 1492 O O . LEU B 1 78 ? -7.918 12.609 -1.469 1 98.88 78 LEU B O 1
ATOM 1496 N N . THR B 1 79 ? -5.742 12.617 -1.158 1 98.69 79 THR B N 1
ATOM 1497 C CA . THR B 1 79 ? -5.375 12.562 -2.568 1 98.69 79 THR B CA 1
ATOM 1498 C C . THR B 1 79 ? -4.41 11.414 -2.836 1 98.69 79 THR B C 1
ATOM 1500 O O . THR B 1 79 ? -3.305 11.383 -2.289 1 98.69 79 THR B O 1
ATOM 1503 N N . THR B 1 80 ? -4.812 10.484 -3.605 1 98.19 80 THR B N 1
ATOM 1504 C CA . THR B 1 80 ? -3.922 9.398 -3.996 1 98.19 80 THR B CA 1
ATOM 1505 C C . THR B 1 80 ? -3.355 9.641 -5.391 1 98.19 80 THR B C 1
ATOM 1507 O O . THR B 1 80 ? -4.109 9.773 -6.359 1 98.19 80 THR B O 1
ATOM 1510 N N . CYS B 1 81 ? -2.027 9.789 -5.453 1 97.69 81 CYS B N 1
ATOM 1511 C CA . CYS B 1 81 ? -1.317 9.938 -6.719 1 97.69 81 CYS B CA 1
ATOM 1512 C C . CYS B 1 81 ? -0.903 8.586 -7.277 1 97.69 81 CYS B C 1
ATOM 1514 O O . CYS B 1 81 ? -0.295 7.777 -6.57 1 97.69 81 CYS B O 1
ATOM 1516 N N . ARG B 1 82 ? -1.209 8.375 -8.57 1 95.62 82 ARG B N 1
ATOM 1517 C CA . ARG B 1 82 ? -0.932 7.086 -9.203 1 95.62 82 ARG B CA 1
ATOM 1518 C C . ARG B 1 82 ? -0.177 7.277 -10.516 1 95.62 82 ARG B C 1
ATOM 1520 O O . ARG B 1 82 ? -0.567 8.094 -11.352 1 95.62 82 ARG B O 1
ATOM 1527 N N . LEU B 1 83 ? 0.899 6.574 -10.57 1 94.88 83 LEU B N 1
ATOM 1528 C CA . LEU B 1 83 ? 1.686 6.594 -11.805 1 94.88 83 LEU B CA 1
ATOM 1529 C C . LEU B 1 83 ? 0.858 6.105 -12.984 1 94.88 83 LEU B C 1
ATOM 1531 O O . LEU B 1 83 ? 0.13 5.117 -12.875 1 94.88 83 LEU B O 1
ATOM 1535 N N . GLN B 1 84 ? 0.878 6.891 -14.016 1 91.25 84 GLN B N 1
ATOM 1536 C CA . GLN B 1 84 ? 0.179 6.512 -15.242 1 91.25 84 GLN B CA 1
ATOM 1537 C C . GLN B 1 84 ? 1.129 5.844 -16.234 1 91.25 84 GLN B C 1
ATOM 1539 O O . GLN B 1 84 ? 2.273 6.273 -16.391 1 91.25 84 GLN B O 1
ATOM 1544 N N . GLY B 1 85 ? 0.675 4.785 -16.734 1 84.25 85 GLY B N 1
ATOM 1545 C CA . GLY B 1 85 ? 1.468 4.141 -17.766 1 84.25 85 GLY B CA 1
ATOM 1546 C C . GLY B 1 85 ? 2.525 3.203 -17.219 1 84.25 85 GLY B C 1
ATOM 1547 O O . GLY B 1 85 ? 2.498 2.859 -16.031 1 84.25 85 GLY B O 1
ATOM 1548 N N . GLY B 1 86 ? 3.496 2.721 -18.062 1 70.94 86 GLY B N 1
ATOM 1549 C CA . GLY B 1 86 ? 4.359 1.605 -17.719 1 70.94 86 GLY B CA 1
ATOM 1550 C C . GLY B 1 86 ? 5.766 2.033 -17.344 1 70.94 86 GLY B C 1
ATOM 1551 O O . GLY B 1 86 ? 6.527 1.249 -16.766 1 70.94 86 GLY B O 1
ATOM 1552 N N . SER B 1 87 ? 6.074 3.17 -17.766 1 71.62 87 SER B N 1
ATOM 1553 C CA . SER B 1 87 ? 7.473 3.508 -17.516 1 71.62 87 SER B CA 1
ATOM 1554 C C . SER B 1 87 ? 7.672 4.023 -16.094 1 71.62 87 SER B C 1
ATOM 1556 O O . SER B 1 87 ? 6.832 4.766 -15.578 1 71.62 87 SER B O 1
ATOM 1558 N N . GLN B 1 88 ? 8.734 3.48 -15.438 1 74.69 88 GLN B N 1
ATOM 1559 C CA . GLN B 1 88 ? 9.078 3.984 -14.109 1 74.69 88 GLN B CA 1
ATOM 1560 C C . GLN B 1 88 ? 10.352 4.816 -14.141 1 74.69 88 GLN B C 1
ATOM 1562 O O . GLN B 1 88 ? 11.047 4.941 -13.133 1 74.69 88 GLN B O 1
ATOM 1567 N N . THR B 1 89 ? 10.719 5.203 -15.359 1 77.56 89 THR B N 1
ATOM 1568 C CA . THR B 1 89 ? 11.844 6.117 -15.523 1 77.56 89 THR B CA 1
ATOM 1569 C C . THR B 1 89 ? 11.359 7.551 -15.719 1 77.56 89 THR B C 1
ATOM 1571 O O . THR B 1 89 ? 10.391 7.789 -16.438 1 77.56 89 THR B O 1
ATOM 1574 N N . PRO B 1 90 ? 12.016 8.438 -14.977 1 78.19 90 PRO B N 1
ATOM 1575 C CA . PRO B 1 90 ? 11.578 9.828 -15.141 1 78.19 90 PRO B CA 1
ATOM 1576 C C . PRO B 1 90 ? 11.516 10.258 -16.609 1 78.19 90 PRO B C 1
ATOM 1578 O O . PRO B 1 90 ? 12.297 9.781 -17.438 1 78.19 90 PRO B O 1
ATOM 1581 N N . ASN B 1 91 ? 10.469 11.125 -16.906 1 85.44 91 ASN B N 1
ATOM 1582 C CA . ASN B 1 91 ? 9.516 11.828 -16.062 1 85.44 91 ASN B CA 1
ATOM 1583 C C . ASN B 1 91 ? 8.359 10.93 -15.641 1 85.44 91 ASN B C 1
ATOM 1585 O O . ASN B 1 91 ? 7.977 10.016 -16.375 1 85.44 91 ASN B O 1
ATOM 1589 N N . CYS B 1 92 ? 7.812 11.078 -14.43 1 91.94 92 CYS B N 1
ATOM 1590 C CA . CYS B 1 92 ? 6.773 10.266 -13.805 1 91.94 92 CYS B CA 1
ATOM 1591 C C . CYS B 1 92 ? 5.406 10.914 -13.953 1 91.94 92 CYS B C 1
ATOM 1593 O O . CYS B 1 92 ? 5.082 11.867 -13.242 1 91.94 92 CYS B O 1
ATOM 1595 N N . PRO B 1 93 ? 4.59 10.445 -14.93 1 93.38 93 PRO B N 1
ATOM 1596 C CA . PRO B 1 93 ? 3.248 11.016 -15.07 1 93.38 93 PRO B CA 1
ATOM 1597 C C . PRO B 1 93 ? 2.26 10.445 -14.055 1 93.38 93 PRO B C 1
ATOM 1599 O O . PRO B 1 93 ? 1.969 9.242 -14.078 1 93.38 93 PRO B O 1
ATOM 1602 N N . TYR B 1 94 ? 1.798 11.336 -13.195 1 95.56 94 TYR B N 1
ATOM 1603 C CA . TYR B 1 94 ? 0.817 10.914 -12.195 1 95.56 94 TYR B CA 1
ATOM 1604 C C . TYR B 1 94 ? -0.543 11.547 -12.477 1 95.56 94 TYR B C 1
ATOM 1606 O O . TYR B 1 94 ? -0.634 12.57 -13.156 1 95.56 94 TYR B O 1
ATOM 1614 N N . ASN B 1 95 ? -1.566 10.875 -12 1 95.25 95 ASN B N 1
ATOM 1615 C CA . ASN B 1 95 ? -2.898 11.445 -11.82 1 95.25 95 ASN B CA 1
ATOM 1616 C C . ASN B 1 95 ? -3.428 11.211 -10.414 1 95.25 95 ASN B C 1
ATOM 1618 O O . ASN B 1 95 ? -2.781 10.539 -9.602 1 95.25 95 ASN B O 1
ATOM 1622 N N . ALA B 1 96 ? -4.492 11.898 -10.078 1 96.31 96 ALA B N 1
ATOM 1623 C CA . ALA B 1 96 ? -4.961 11.883 -8.695 1 96.31 96 ALA B CA 1
ATOM 1624 C C . ALA B 1 96 ? -6.359 11.273 -8.602 1 96.31 96 ALA B C 1
ATOM 1626 O O . ALA B 1 96 ? -7.148 11.375 -9.539 1 96.31 96 ALA B O 1
ATOM 1627 N N . ASP B 1 97 ? -6.555 10.594 -7.5 1 95.62 97 ASP B N 1
ATOM 1628 C CA . ASP B 1 97 ? -7.891 10.289 -6.996 1 95.62 97 ASP B CA 1
ATOM 1629 C C . ASP B 1 97 ? -8.125 10.938 -5.637 1 95.62 97 ASP B C 1
ATOM 1631 O O . ASP B 1 97 ? -7.355 10.719 -4.695 1 95.62 97 ASP B O 1
ATOM 1635 N N . ALA B 1 98 ? -9.18 11.789 -5.652 1 97.19 98 ALA B N 1
ATOM 1636 C CA . ALA B 1 98 ? -9.539 12.398 -4.379 1 97.19 98 ALA B CA 1
ATOM 1637 C C . ALA B 1 98 ? -10.625 11.602 -3.67 1 97.19 98 ALA B C 1
ATOM 1639 O O . ALA B 1 98 ? -11.539 11.078 -4.312 1 97.19 98 ALA B O 1
ATOM 1640 N N . SER B 1 99 ? -10.508 11.484 -2.355 1 97.69 99 SER B N 1
ATOM 1641 C CA . SER B 1 99 ? -11.531 10.805 -1.573 1 97.69 99 SER B CA 1
ATOM 1642 C C . SER B 1 99 ? -11.547 11.289 -0.13 1 97.69 99 SER B C 1
ATOM 1644 O O . SER B 1 99 ? -10.664 12.047 0.285 1 97.69 99 SER B O 1
ATOM 1646 N N . THR B 1 100 ? -12.656 11.023 0.539 1 98.75 100 THR B N 1
ATOM 1647 C CA . THR B 1 100 ? -12.766 11.172 1.985 1 98.75 100 THR B CA 1
ATOM 1648 C C . THR B 1 100 ? -13 9.82 2.654 1 98.75 100 THR B C 1
ATOM 1650 O O . THR B 1 100 ? -14.062 9.227 2.514 1 98.75 100 THR B O 1
ATOM 1653 N N . GLN B 1 101 ? -11.945 9.258 3.285 1 98.62 101 GLN B N 1
ATOM 1654 C CA . GLN B 1 101 ? -11.977 7.914 3.854 1 98.62 101 GLN B CA 1
ATOM 1655 C C . GLN B 1 101 ? -11.234 7.859 5.184 1 98.62 101 GLN B C 1
ATOM 1657 O O . GLN B 1 101 ? -10.469 8.773 5.512 1 98.62 101 GLN B O 1
ATOM 1662 N N . ARG B 1 102 ? -11.531 6.816 5.98 1 98.81 102 ARG B N 1
ATOM 1663 C CA . ARG B 1 102 ? -10.664 6.477 7.098 1 98.81 102 ARG B CA 1
ATOM 1664 C C . ARG B 1 102 ? -9.344 5.887 6.605 1 98.81 102 ARG B C 1
ATOM 1666 O O . ARG B 1 102 ? -9.227 5.504 5.441 1 98.81 102 ARG B O 1
ATOM 1673 N N . ILE B 1 103 ? -8.344 5.926 7.453 1 98.88 103 ILE B N 1
ATOM 1674 C CA . ILE B 1 103 ? -7.035 5.414 7.066 1 98.88 103 ILE B CA 1
ATOM 1675 C C . ILE B 1 103 ? -6.566 4.379 8.086 1 98.88 103 ILE B C 1
ATOM 1677 O O . ILE B 1 103 ? -7.004 4.391 9.242 1 98.88 103 ILE B O 1
ATOM 1681 N N . ARG B 1 104 ? -5.777 3.445 7.668 1 98.44 104 ARG B N 1
ATOM 1682 C CA . ARG B 1 104 ? -5.012 2.527 8.5 1 98.44 104 ARG B CA 1
ATOM 1683 C C . ARG B 1 104 ? -3.523 2.859 8.453 1 98.44 104 ARG B C 1
ATOM 1685 O O . ARG B 1 104 ? -2.938 2.965 7.375 1 98.44 104 ARG B O 1
ATOM 1692 N N . ILE B 1 105 ? -2.893 3.111 9.594 1 98.62 105 ILE B N 1
ATOM 1693 C CA . ILE B 1 105 ? -1.47 3.432 9.664 1 98.62 105 ILE B CA 1
ATOM 1694 C C . ILE B 1 105 ? -0.799 2.57 10.734 1 98.62 105 ILE B C 1
ATOM 1696 O O . ILE B 1 105 ? -1.469 2.037 11.617 1 98.62 105 ILE B O 1
ATOM 1700 N N . ALA B 1 106 ? 0.476 2.391 10.617 1 97.12 106 ALA B N 1
ATOM 1701 C CA . ALA B 1 106 ? 1.255 1.753 11.68 1 97.12 106 ALA B CA 1
ATOM 1702 C C . ALA B 1 106 ? 1.796 2.789 12.656 1 97.12 106 ALA B C 1
ATOM 1704 O O . ALA B 1 106 ? 2.246 3.863 12.258 1 97.12 106 ALA B O 1
ATOM 1705 N N . CYS B 1 107 ? 1.708 2.455 13.906 1 97.12 107 CYS B N 1
ATOM 1706 C CA . CYS B 1 107 ? 2.164 3.336 14.969 1 97.12 107 CYS B CA 1
ATOM 1707 C C . CYS B 1 107 ? 3.236 2.658 15.82 1 97.12 107 CYS B C 1
ATOM 1709 O O . CYS B 1 107 ? 3.064 1.517 16.25 1 97.12 107 CYS B O 1
ATOM 1711 N N . VAL B 1 108 ? 4.328 3.332 16.031 1 94.62 108 VAL B N 1
ATOM 1712 C CA . VAL B 1 108 ? 5.391 2.895 16.922 1 94.62 108 VAL B CA 1
ATOM 1713 C C . VAL B 1 108 ? 5.746 4.023 17.891 1 94.62 108 VAL B C 1
ATOM 1715 O O . VAL B 1 108 ? 6.059 5.137 17.469 1 94.62 108 VAL B O 1
ATOM 1718 N N . GLY B 1 109 ? 5.617 3.719 19.188 1 93.81 109 GLY B N 1
ATOM 1719 C CA . GLY B 1 109 ? 5.906 4.738 20.172 1 93.81 109 GLY B CA 1
ATOM 1720 C C . GLY B 1 109 ? 4.965 5.926 20.109 1 93.81 109 GLY B C 1
ATOM 1721 O O . GLY B 1 109 ? 5.379 7.066 20.328 1 93.81 109 GLY B O 1
ATOM 1722 N N . GLY B 1 110 ? 3.826 5.688 19.609 1 96.69 110 GLY B N 1
ATOM 1723 C CA . GLY B 1 110 ? 2.822 6.738 19.578 1 96.69 110 GLY B CA 1
ATOM 1724 C C . GLY B 1 110 ? 2.93 7.621 18.344 1 96.69 110 GLY B C 1
ATOM 1725 O O . GLY B 1 110 ? 2.223 8.625 18.234 1 96.69 110 GLY B O 1
ATOM 1726 N N . LEU B 1 111 ? 3.814 7.195 17.438 1 97.94 111 LEU B N 1
ATOM 1727 C CA . LEU B 1 111 ? 4.02 8.008 16.25 1 97.94 111 LEU B CA 1
ATOM 1728 C C . LEU B 1 111 ? 3.707 7.215 14.984 1 97.94 111 LEU B C 1
ATOM 1730 O O . LEU B 1 111 ? 4.027 6.023 14.898 1 97.94 111 LEU B O 1
ATOM 1734 N N . PRO B 1 112 ? 3.053 7.898 13.984 1 98.12 112 PRO B N 1
ATOM 1735 C CA . PRO B 1 112 ? 2.836 7.195 12.719 1 98.12 112 PRO B CA 1
ATOM 1736 C C . PRO B 1 112 ? 4.133 6.934 11.961 1 98.12 112 PRO B C 1
ATOM 1738 O O . PRO B 1 112 ? 4.98 7.824 11.852 1 98.12 112 PRO B O 1
ATOM 1741 N N . VAL B 1 113 ? 4.285 5.715 11.43 1 96.94 113 VAL B N 1
ATOM 1742 C CA . VAL B 1 113 ? 5.551 5.395 10.781 1 96.94 113 VAL B CA 1
ATOM 1743 C C . VAL B 1 113 ? 5.289 4.789 9.406 1 96.94 113 VAL B C 1
ATOM 1745 O O . VAL B 1 113 ? 6.211 4.637 8.602 1 96.94 113 VAL B O 1
ATOM 1748 N N . HIS B 1 114 ? 4.016 4.336 9.047 1 96.81 114 HIS B N 1
ATOM 1749 C CA . HIS B 1 114 ? 3.664 3.738 7.762 1 96.81 114 HIS B CA 1
ATOM 1750 C C . HIS B 1 114 ? 2.197 3.979 7.422 1 96.81 114 HIS B C 1
ATOM 1752 O O . HIS B 1 114 ? 1.323 3.807 8.273 1 96.81 114 HIS B O 1
ATOM 1758 N N . TYR B 1 115 ? 2.01 4.445 6.285 1 98.38 115 TYR B N 1
ATOM 1759 C CA . TYR B 1 115 ? 0.664 4.488 5.727 1 98.38 115 TYR B CA 1
ATOM 1760 C C . TYR B 1 115 ? 0.315 3.168 5.047 1 98.38 115 TYR B C 1
ATOM 1762 O O . TYR B 1 115 ? 0.928 2.799 4.043 1 98.38 115 TYR B O 1
ATOM 1770 N N . ASP B 1 116 ? -0.667 2.48 5.578 1 96.75 116 ASP B N 1
ATOM 1771 C CA . ASP B 1 116 ? -1.007 1.166 5.047 1 96.75 116 ASP B CA 1
ATOM 1772 C C . ASP B 1 116 ? -2.025 1.279 3.912 1 96.75 116 ASP B C 1
ATOM 1774 O O . ASP B 1 116 ? -1.765 0.841 2.791 1 96.75 116 ASP B O 1
ATOM 1778 N N . LYS B 1 117 ? -3.133 1.874 4.172 1 96.56 117 LYS B N 1
ATOM 1779 C CA . LYS B 1 117 ? -4.172 2.021 3.158 1 96.56 117 LYS B CA 1
ATOM 1780 C C . LYS B 1 117 ? -5.305 2.914 3.66 1 96.56 117 LYS B C 1
ATOM 1782 O O . LYS B 1 117 ? -5.379 3.225 4.852 1 96.56 117 LYS B O 1
ATOM 1787 N N . SER B 1 118 ? -6.109 3.377 2.723 1 96.81 118 SER B N 1
ATOM 1788 C CA . SER B 1 118 ? -7.414 3.92 3.086 1 96.81 118 SER B CA 1
ATOM 1789 C C . SER B 1 118 ? -8.438 2.809 3.275 1 96.81 118 SER B C 1
ATOM 1791 O O . SER B 1 118 ? -8.336 1.746 2.658 1 96.81 118 SER B O 1
ATOM 1793 N N . ILE B 1 119 ? -9.523 3.041 4.168 1 95.81 119 ILE B N 1
ATOM 1794 C CA . ILE B 1 119 ? -10.484 1.99 4.469 1 95.81 119 ILE B CA 1
ATOM 1795 C C . ILE B 1 119 ? -11.906 2.564 4.434 1 95.81 119 ILE B C 1
ATOM 1797 O O . ILE B 1 119 ? -12.102 3.762 4.652 1 95.81 119 ILE B O 1
#

InterPro domains:
  IPR001427 Pancreatic ribonuclease [PR00794] (26-45)
  IPR001427 Pancreatic ribonuclease [PR00794] (46-65)
  IPR001427 Pancreatic ribonuclease [PR00794] (68-86)
  IPR001427 Pancreatic ribonuclease [PR00794] (90-112)
  IPR001427 Pancreatic ribonuclease [PTHR11437] (1-119)
  IPR023411 Ribonuclease A, active site [PS00127] (40-46)
  IPR023412 Ribonuclease A-domain [PF00074] (2-116)
  IPR023412 Ribonuclease A-domain [SM00092] (1-119)
  IPR036816 Ribonuclease A-like domain superfamily [G3DSA:3.10.130.10] (1-119)
  IPR036816 Ribonuclease A-like domain superfamily [SSF54076] (2-119)

Secondary structure (DSSP, 8-state):
--HHHHHHHHHB-SSPPP-SSHHHHHHHHHHHTT-SSSS--SEEEEE-S-HHHHHGGGTTTEEE-STTEEEESS-EEEEEEEE-SS--SSS--EEEEEEEE-EEEEEETTEEEEEEEE-/--HHHHHHHHHB-SSPPP-SSHHHHHHHHHHHTT-SSSS--SEEEEE-S-HHHHHGGGTTTEEE-STTEEEESS-EEEEEEEE-SS--SSS--EEEEEEEE-EEEEEETTEEEEEEEE-